Protein AF-A0A976PV99-F1 (afdb_monomer_lite)

Secondary structure (DSSP, 8-state):
-PPPHHHHHHHHHHHHHHHHHHHHT--TT---TTHHHHHHHHHHHHHTSS-B--HHHHHHHHHH-TT------EEEETTEEEE-S-SHHHHHHHHHHHHHSTHHHHHHHHHHHHHHHHHHHHHHHHHS-HHHHHHHHIIIIIISSHHHHHTS-SSHHHHHHHHHHHHHHHHHHHH-PPPSS--HHHHHHT-TTHHHHHHHHHT-

Radius of gyration: 19.76 Å; chains: 1; bounding box: 46×40×49 Å

Foldseek 3Di:
DDDDPCLVVLLVVLVVVLVVVVVVVDDLLADDAALLALLLLLQCCQPVVDFFDDPVSLVVSCVSRPVSDHHFAWDQDPVGIGGDDDNPLSNQQSVLCNVPNLVSLLVSLVVLQVLLLVLQLLQDVQVHPNSVSSVVSCCPCRVDCNSVCSSRSDCPSVLVSLLSQLCSLLSCVVPPDDDPDDDPSSCQSPDPCSNVSSVVSNVD

Sequence (204 aa):
MRPSIKTILLPLLVLVVFSVLGVLRGSFSSVFGDEGTYLAMAESVSRDGDLMFDTADRERLVRADGAGRQTVILQQTAKGLSYSKPVIYPLLVAPFHRLLGPPGLVLFNALAMGAALAMAWGVLRRQTAVEEAWLTLWTFFGAGVLPAYLVWKMPDLFQVALATAGLSLALAAVRGDPLTTPDLIDRLLASRWAPVVGGGLLGL

pLDDT: mean 85.79, std 11.77, range [50.94, 97.88]

Structure (mmCIF, N/CA/C/O backbone):
data_AF-A0A976PV99-F1
#
_entry.id   AF-A0A976PV99-F1
#
loop_
_atom_site.group_PDB
_atom_site.id
_atom_site.type_symbol
_atom_site.label_atom_id
_atom_site.label_alt_id
_atom_site.label_comp_id
_atom_site.label_asym_id
_atom_site.label_entity_id
_atom_site.label_seq_id
_atom_site.pdbx_PDB_ins_code
_atom_site.Cartn_x
_atom_site.Cartn_y
_atom_site.Cartn_z
_atom_site.occupancy
_atom_site.B_iso_or_equiv
_atom_site.auth_seq_id
_atom_site.auth_comp_id
_atom_site.auth_asym_id
_atom_site.auth_atom_id
_atom_site.pdbx_PDB_model_num
ATOM 1 N N . MET A 1 1 ? -18.450 17.434 22.834 1.00 50.94 1 MET A N 1
ATOM 2 C CA . MET A 1 1 ? -17.257 17.560 23.705 1.00 50.94 1 MET A CA 1
ATOM 3 C C . MET A 1 1 ? -16.223 18.401 22.970 1.00 50.94 1 MET A C 1
ATOM 5 O O . MET A 1 1 ? -16.079 18.214 21.768 1.00 50.94 1 MET A O 1
ATOM 9 N N . ARG A 1 2 ? -15.587 19.382 23.628 1.00 54.12 2 ARG A N 1
ATOM 10 C CA . ARG A 1 2 ? -14.528 20.192 22.999 1.00 54.12 2 ARG A CA 1
ATOM 11 C C . ARG A 1 2 ? -13.237 19.362 22.966 1.00 54.12 2 ARG A C 1
ATOM 13 O O . ARG A 1 2 ? -12.871 18.853 24.022 1.00 54.12 2 ARG A O 1
ATOM 20 N N . PRO A 1 3 ? -12.567 19.212 21.811 1.00 58.00 3 PRO A N 1
ATOM 21 C CA . PRO A 1 3 ? -11.301 18.492 21.745 1.00 58.00 3 PRO A CA 1
ATOM 22 C C . PRO A 1 3 ? -10.277 19.153 22.673 1.00 58.00 3 PRO A C 1
ATOM 24 O O . PRO A 1 3 ? -10.175 20.381 22.731 1.00 58.00 3 PRO A O 1
ATOM 27 N N . SER A 1 4 ? -9.541 18.335 23.423 1.00 73.44 4 SER A N 1
ATOM 28 C CA . SER A 1 4 ? -8.442 18.806 24.263 1.00 73.44 4 SER A CA 1
ATOM 29 C C . SER A 1 4 ? -7.360 19.444 23.389 1.00 73.44 4 SER A C 1
ATOM 31 O O . SER A 1 4 ? -7.104 19.022 22.262 1.00 73.44 4 SER A O 1
ATOM 33 N N . ILE A 1 5 ? -6.678 20.463 23.916 1.00 73.38 5 ILE A N 1
ATOM 34 C CA . ILE A 1 5 ? -5.598 21.153 23.197 1.00 73.38 5 ILE A CA 1
ATOM 35 C C . ILE A 1 5 ? -4.487 20.178 22.764 1.00 73.38 5 ILE A C 1
ATOM 37 O O . ILE A 1 5 ? -3.871 20.347 21.716 1.00 73.38 5 ILE A O 1
ATOM 41 N N . LYS A 1 6 ? -4.292 19.093 23.527 1.00 63.12 6 LYS A N 1
ATOM 42 C CA . LYS A 1 6 ? -3.330 18.021 23.231 1.00 63.12 6 LYS A CA 1
ATOM 43 C C . LYS A 1 6 ? -3.736 17.202 22.003 1.00 63.12 6 LYS A C 1
ATOM 45 O O . LYS A 1 6 ? -2.871 16.819 21.221 1.00 63.12 6 LYS A O 1
ATOM 50 N N . THR A 1 7 ? -5.038 16.995 21.802 1.00 65.38 7 THR A N 1
ATOM 51 C CA . THR A 1 7 ? -5.597 16.285 20.644 1.00 65.38 7 THR A CA 1
ATOM 52 C C . THR A 1 7 ? -5.419 17.065 19.340 1.00 65.38 7 THR A C 1
ATOM 54 O O . THR A 1 7 ? -5.543 16.479 18.274 1.00 65.38 7 THR A O 1
ATOM 57 N N . ILE A 1 8 ? -5.111 18.365 19.414 1.00 68.56 8 ILE A N 1
ATOM 58 C CA . ILE A 1 8 ? -4.874 19.241 18.256 1.00 68.56 8 ILE A CA 1
ATOM 59 C C . ILE A 1 8 ? -3.374 19.487 18.048 1.00 68.56 8 ILE A C 1
ATOM 61 O O . ILE A 1 8 ? -2.880 19.407 16.926 1.00 68.56 8 ILE A O 1
ATOM 65 N N . LEU A 1 9 ? -2.629 19.766 19.121 1.00 75.38 9 LEU A N 1
ATOM 66 C CA . LEU A 1 9 ? -1.209 20.117 19.031 1.00 75.38 9 LEU A CA 1
ATOM 67 C C . LEU A 1 9 ? -0.326 18.947 18.583 1.00 75.38 9 LEU A C 1
ATOM 69 O O . LEU A 1 9 ? 0.612 19.162 17.821 1.00 75.38 9 LEU A O 1
ATOM 73 N N . LEU A 1 10 ? -0.625 17.721 19.020 1.00 70.31 10 LEU A N 1
ATOM 74 C CA . LEU A 1 10 ? 0.149 16.540 18.636 1.00 70.31 10 LEU A CA 1
ATOM 75 C C . LEU A 1 10 ? 0.061 16.239 17.126 1.00 70.31 10 LEU A C 1
ATOM 77 O O . LEU A 1 10 ? 1.117 16.171 16.497 1.00 70.31 10 LEU A O 1
ATOM 81 N N . PRO A 1 11 ? -1.131 16.117 16.503 1.00 66.94 11 PRO A N 1
ATOM 82 C CA . PRO A 1 11 ? -1.218 15.899 15.060 1.00 66.94 11 PRO A CA 1
ATOM 83 C C . PRO A 1 11 ? -0.674 17.082 14.251 1.00 66.94 11 PRO A C 1
ATOM 85 O O . PRO A 1 11 ? -0.123 16.865 13.177 1.00 66.94 11 PRO A O 1
ATOM 88 N N . LEU A 1 12 ? -0.761 18.317 14.761 1.00 71.00 12 LEU A N 1
ATOM 89 C CA . LEU A 1 12 ? -0.180 19.488 14.100 1.00 71.00 12 LEU A CA 1
ATOM 90 C C . LEU A 1 12 ? 1.356 19.448 14.096 1.00 71.00 12 LEU A C 1
ATOM 92 O O . LEU A 1 12 ? 1.968 19.657 13.052 1.00 71.00 12 LEU A O 1
ATOM 96 N N . LEU A 1 13 ? 1.984 19.153 15.238 1.00 75.25 13 LEU A N 1
ATOM 97 C CA . LEU A 1 13 ? 3.440 19.011 15.341 1.00 75.25 13 LEU A CA 1
ATOM 98 C C . LEU A 1 13 ? 3.945 17.893 14.424 1.00 75.25 13 LEU A C 1
ATOM 100 O O . LEU A 1 13 ? 4.912 18.072 13.689 1.00 75.25 13 LEU A O 1
ATOM 104 N N . VAL A 1 14 ? 3.244 16.764 14.443 1.00 67.69 14 VAL A N 1
ATOM 105 C CA . VAL A 1 14 ? 3.474 15.630 13.554 1.00 67.69 14 VAL A CA 1
ATOM 106 C C . VAL A 1 14 ? 3.397 16.065 12.089 1.00 67.69 14 VAL A C 1
ATOM 108 O O . VAL A 1 14 ? 4.361 15.891 11.347 1.00 67.69 14 VAL A O 1
ATOM 111 N N . LEU A 1 15 ? 2.298 16.700 11.677 1.00 68.06 15 LEU A N 1
ATOM 112 C CA . LEU A 1 15 ? 2.104 17.170 10.307 1.00 68.06 15 LEU A CA 1
ATOM 113 C C . LEU A 1 15 ? 3.249 18.087 9.858 1.00 68.06 15 LEU A C 1
ATOM 115 O O . LEU A 1 15 ? 3.737 17.941 8.739 1.00 68.06 15 LEU A O 1
ATOM 119 N N . VAL A 1 16 ? 3.706 18.994 10.725 1.00 73.19 16 VAL A N 1
ATOM 120 C CA . VAL A 1 16 ? 4.825 19.904 10.440 1.00 73.19 16 VAL A CA 1
ATOM 121 C C . VAL A 1 16 ? 6.137 19.138 10.267 1.00 73.19 16 VAL A C 1
ATOM 123 O O . VAL A 1 16 ? 6.805 19.323 9.252 1.00 73.19 16 VAL A O 1
ATOM 126 N N . VAL A 1 17 ? 6.492 18.245 11.197 1.00 70.88 17 VAL A N 1
ATOM 127 C CA . VAL A 1 17 ? 7.727 17.443 11.115 1.00 70.88 17 VAL A CA 1
ATOM 128 C C . VAL A 1 17 ? 7.753 16.610 9.833 1.00 70.88 17 VAL A C 1
ATOM 130 O O . VAL A 1 17 ? 8.752 16.613 9.117 1.00 70.88 17 VAL A O 1
ATOM 133 N N . PHE A 1 18 ? 6.646 15.955 9.481 1.00 64.25 18 PHE A N 1
ATOM 134 C CA . PHE A 1 18 ? 6.589 15.132 8.272 1.00 64.25 18 PHE A CA 1
ATOM 135 C C . PHE A 1 18 ? 6.511 15.942 6.985 1.00 64.25 18 PHE A C 1
ATOM 137 O O . PHE A 1 18 ? 7.099 15.529 5.990 1.00 64.25 18 PHE A O 1
ATOM 144 N N . SER A 1 19 ? 5.863 17.109 6.993 1.00 63.47 19 SER A N 1
ATOM 145 C CA . SER A 1 19 ? 5.911 18.030 5.852 1.00 63.47 19 SER A CA 1
ATOM 146 C C . SER A 1 19 ? 7.347 18.478 5.586 1.00 63.47 19 SER A C 1
ATOM 148 O O . SER A 1 19 ? 7.785 18.487 4.440 1.00 63.47 19 SER A O 1
ATOM 150 N N . VAL A 1 20 ? 8.117 18.758 6.643 1.00 66.50 20 VAL A N 1
ATOM 151 C CA . VAL A 1 20 ? 9.549 19.062 6.534 1.00 66.50 20 VAL A CA 1
ATOM 152 C C . VAL A 1 20 ? 10.328 17.859 5.992 1.00 66.50 20 VAL A C 1
ATOM 154 O O . VAL A 1 20 ? 11.092 18.022 5.047 1.00 66.50 20 VAL A O 1
ATOM 157 N N . LEU A 1 21 ? 10.104 16.641 6.498 1.00 63.97 21 LEU A N 1
ATOM 158 C CA . LEU A 1 21 ? 10.764 15.430 5.979 1.00 63.97 21 LEU A CA 1
ATOM 159 C C . LEU A 1 21 ? 10.409 15.135 4.510 1.00 63.97 21 LEU A C 1
ATOM 161 O O . LEU A 1 21 ? 11.277 14.738 3.735 1.00 63.97 21 LEU A O 1
ATOM 165 N N . GLY A 1 22 ? 9.159 15.364 4.108 1.00 63.44 22 GLY A N 1
ATOM 166 C CA . GLY A 1 22 ? 8.705 15.236 2.724 1.00 63.44 22 GLY A CA 1
ATOM 167 C C . GLY A 1 22 ? 9.359 16.261 1.797 1.00 63.44 22 GLY A C 1
ATOM 168 O O . GLY A 1 22 ? 9.769 15.911 0.696 1.00 63.44 22 GLY A O 1
ATOM 169 N N . VAL A 1 23 ? 9.538 17.501 2.263 1.00 62.84 23 VAL A N 1
ATOM 170 C CA . VAL A 1 23 ? 10.306 18.534 1.547 1.00 62.84 23 VAL A CA 1
ATOM 171 C C . VAL A 1 23 ? 11.784 18.140 1.428 1.00 62.84 23 VAL A C 1
ATOM 173 O O . VAL A 1 23 ? 12.383 18.316 0.368 1.00 62.84 23 VAL A O 1
ATOM 176 N N . LEU A 1 24 ? 12.368 17.551 2.477 1.00 61.19 24 LEU A N 1
ATOM 177 C CA . LEU A 1 24 ? 13.764 17.096 2.486 1.00 61.19 24 LEU A CA 1
ATOM 178 C C . LEU A 1 24 ? 14.022 15.876 1.589 1.00 61.19 24 LEU A C 1
ATOM 180 O O . LEU A 1 24 ? 15.150 15.681 1.142 1.00 61.19 24 LEU A O 1
ATOM 184 N N . ARG A 1 25 ? 12.997 15.072 1.289 1.00 63.88 25 ARG A N 1
ATOM 185 C CA . ARG A 1 25 ? 13.105 13.902 0.406 1.00 63.88 25 ARG A CA 1
ATOM 186 C C . ARG A 1 25 ? 13.482 14.260 -1.046 1.00 63.88 25 ARG A C 1
ATOM 188 O O . ARG A 1 25 ? 13.965 13.400 -1.781 1.00 63.88 25 ARG A O 1
ATOM 195 N N . GLY A 1 26 ? 13.311 15.516 -1.459 1.00 59.31 26 GLY A N 1
ATOM 196 C CA . GLY A 1 26 ? 13.518 15.950 -2.841 1.00 59.31 26 GLY A CA 1
ATOM 197 C C . GLY A 1 26 ? 12.316 15.650 -3.744 1.00 59.31 26 GLY A C 1
ATOM 198 O O . GLY A 1 26 ? 11.268 15.197 -3.287 1.00 59.31 26 GLY A O 1
ATOM 199 N N . SER A 1 27 ? 12.442 15.950 -5.042 1.00 58.47 27 SER A N 1
ATOM 200 C CA . SER A 1 27 ? 11.323 15.880 -5.993 1.00 58.47 27 SER A CA 1
ATOM 201 C C . SER A 1 27 ? 10.685 14.485 -6.051 1.00 58.47 27 SER A C 1
ATOM 203 O O . SER A 1 27 ? 11.378 13.484 -6.250 1.00 58.47 27 SER A O 1
ATOM 205 N N . PHE A 1 28 ? 9.347 14.439 -6.002 1.00 57.78 28 PHE A N 1
ATOM 206 C CA . PHE A 1 28 ? 8.514 13.253 -6.263 1.00 57.78 28 PHE A CA 1
ATOM 207 C C . PHE A 1 28 ? 8.836 12.547 -7.592 1.00 57.78 28 PHE A C 1
ATOM 209 O O . PHE A 1 28 ? 8.470 11.384 -7.775 1.00 57.78 28 PHE A O 1
ATOM 216 N N . SER A 1 29 ? 9.515 13.246 -8.506 1.00 56.69 29 SER A N 1
ATOM 217 C CA . SER A 1 29 ? 9.948 12.747 -9.811 1.00 56.69 29 SER A CA 1
ATOM 218 C C . SER A 1 29 ? 11.211 11.885 -9.776 1.00 56.69 29 SER A C 1
ATOM 220 O O . SER A 1 29 ? 11.576 11.342 -10.811 1.00 56.69 29 SER A O 1
ATOM 222 N N . SER A 1 30 ? 11.911 11.798 -8.642 1.00 67.69 30 SER A N 1
ATOM 223 C CA . SER A 1 30 ? 13.133 10.997 -8.535 1.00 67.69 30 SER A CA 1
ATOM 224 C C . SER A 1 30 ? 12.851 9.593 -8.007 1.00 67.69 30 SER A C 1
ATOM 226 O O . SER A 1 30 ? 12.070 9.403 -7.069 1.00 67.69 30 SER A O 1
ATOM 228 N N . VAL A 1 31 ? 13.481 8.609 -8.642 1.00 76.38 31 VAL A N 1
ATOM 229 C CA . VAL A 1 31 ? 13.378 7.193 -8.283 1.00 76.38 31 VAL A CA 1
ATOM 230 C C . VAL A 1 31 ? 14.542 6.812 -7.365 1.00 76.38 31 VAL A C 1
ATOM 232 O O . VAL A 1 31 ? 15.700 7.121 -7.655 1.00 76.38 31 VAL A O 1
ATOM 235 N N . PHE A 1 32 ? 14.246 6.138 -6.250 1.00 77.56 32 PHE A N 1
ATOM 236 C CA . PHE A 1 32 ? 15.256 5.696 -5.282 1.00 77.56 32 PHE A CA 1
ATOM 237 C C . PHE A 1 32 ? 15.184 4.194 -5.019 1.00 77.56 32 PHE A C 1
ATOM 239 O O . PHE A 1 32 ? 14.113 3.664 -4.731 1.00 77.56 32 PHE A O 1
ATOM 246 N N . GLY A 1 33 ? 16.343 3.526 -5.041 1.00 84.00 33 GLY A N 1
ATOM 247 C CA . GLY A 1 33 ? 16.460 2.110 -4.685 1.00 84.00 33 GLY A CA 1
ATOM 248 C C . GLY A 1 33 ? 15.472 1.238 -5.460 1.00 84.00 33 GLY A C 1
ATOM 249 O O . GLY A 1 33 ? 15.352 1.354 -6.678 1.00 84.00 33 GLY A O 1
ATOM 250 N N . ASP A 1 34 ? 14.720 0.405 -4.749 1.00 88.50 34 ASP A N 1
ATOM 251 C CA . ASP A 1 34 ? 13.823 -0.576 -5.364 1.00 88.50 34 ASP A CA 1
ATOM 252 C C . ASP A 1 34 ? 12.563 0.042 -6.003 1.00 88.50 34 ASP A C 1
ATOM 254 O O . ASP A 1 34 ? 11.852 -0.658 -6.728 1.00 88.50 34 ASP A O 1
ATOM 258 N N . GLU A 1 35 ? 12.294 1.343 -5.815 1.00 89.38 35 GLU A N 1
ATOM 259 C CA . GLU A 1 35 ? 11.147 2.030 -6.434 1.00 89.38 35 GLU A CA 1
ATOM 260 C C . GLU A 1 35 ? 11.113 1.865 -7.951 1.00 89.38 35 GLU A C 1
ATOM 262 O O . GLU A 1 35 ? 10.040 1.691 -8.527 1.00 89.38 35 GLU A O 1
ATOM 267 N N . GLY A 1 36 ? 12.282 1.894 -8.598 1.00 90.12 36 GLY A N 1
ATOM 268 C CA . GLY A 1 36 ? 12.379 1.763 -10.050 1.00 90.12 36 GLY A CA 1
ATOM 269 C C . GLY A 1 36 ? 11.907 0.402 -10.536 1.00 90.12 36 GLY A C 1
ATOM 270 O O . GLY A 1 36 ? 11.289 0.311 -11.591 1.00 90.12 36 GLY A O 1
ATOM 271 N N . THR A 1 37 ? 12.101 -0.640 -9.724 1.00 93.88 37 THR A N 1
ATOM 272 C CA . THR A 1 37 ? 11.624 -1.989 -10.039 1.00 93.88 37 THR A CA 1
ATOM 273 C C . THR A 1 37 ? 10.103 -2.046 -9.993 1.00 93.88 37 THR A C 1
ATOM 275 O O . THR A 1 37 ? 9.484 -2.479 -10.958 1.00 93.88 37 THR A O 1
ATOM 278 N N . TYR A 1 38 ? 9.480 -1.565 -8.913 1.00 94.44 38 TYR A N 1
ATOM 279 C CA . TYR A 1 38 ? 8.019 -1.603 -8.787 1.00 94.44 38 TYR A CA 1
ATOM 280 C C . TYR A 1 38 ? 7.315 -0.676 -9.780 1.00 94.44 38 TYR A C 1
ATOM 282 O O . TYR A 1 38 ? 6.256 -1.034 -10.293 1.00 94.44 38 TYR A O 1
ATOM 290 N N . LEU A 1 39 ? 7.907 0.484 -10.077 1.00 92.44 39 LEU A N 1
ATOM 291 C CA . LEU A 1 39 ? 7.390 1.400 -11.089 1.00 92.44 39 LEU A CA 1
ATOM 292 C C . LEU A 1 39 ? 7.443 0.768 -12.485 1.00 92.44 39 LEU A C 1
ATOM 294 O O . LEU A 1 39 ? 6.436 0.772 -13.186 1.00 92.44 39 LEU A O 1
ATOM 298 N N . ALA A 1 40 ? 8.582 0.176 -12.858 1.00 93.25 40 ALA A N 1
ATOM 299 C CA . ALA A 1 40 ? 8.736 -0.495 -14.144 1.00 93.25 40 ALA A CA 1
ATOM 300 C C . ALA A 1 40 ? 7.796 -1.705 -14.272 1.00 93.25 40 ALA A C 1
ATOM 302 O O . ALA A 1 40 ? 7.120 -1.838 -15.284 1.00 93.25 40 ALA A O 1
ATOM 303 N N . MET A 1 41 ? 7.660 -2.525 -13.221 1.00 96.38 41 MET A N 1
ATOM 304 C CA . MET A 1 41 ? 6.698 -3.634 -13.201 1.00 96.38 41 MET A CA 1
ATOM 305 C C . MET A 1 41 ? 5.254 -3.152 -13.374 1.00 96.38 41 MET A C 1
ATOM 307 O O . MET A 1 41 ? 4.495 -3.742 -14.136 1.00 96.38 41 MET A O 1
ATOM 311 N N . ALA A 1 42 ? 4.854 -2.084 -12.675 1.00 95.88 42 ALA A N 1
ATOM 312 C CA . ALA A 1 42 ? 3.516 -1.515 -12.817 1.00 95.88 42 ALA A CA 1
ATOM 313 C C . ALA A 1 42 ? 3.278 -0.984 -14.237 1.00 95.88 42 ALA A C 1
ATOM 315 O O . ALA A 1 42 ? 2.183 -1.133 -14.781 1.00 95.88 42 ALA A O 1
ATOM 316 N N . GLU A 1 43 ? 4.301 -0.381 -14.846 1.00 94.44 43 GLU A N 1
ATOM 317 C CA . GLU A 1 43 ? 4.235 0.104 -16.217 1.00 94.44 43 GLU A CA 1
ATOM 318 C C . GLU A 1 43 ? 4.120 -1.036 -17.237 1.00 94.44 43 GLU A C 1
ATOM 320 O O . GLU A 1 43 ? 3.184 -0.993 -18.038 1.00 94.44 43 GLU A O 1
ATOM 325 N N . SER A 1 44 ? 4.978 -2.059 -17.153 1.00 96.12 44 SER A N 1
ATOM 326 C CA . SER A 1 44 ? 4.955 -3.273 -17.990 1.00 96.12 44 SER A CA 1
ATOM 327 C C . SER A 1 44 ? 3.594 -3.981 -17.904 1.00 96.12 44 SER A C 1
ATOM 329 O O . SER A 1 44 ? 2.931 -4.154 -18.927 1.00 96.12 44 SER A O 1
ATOM 331 N N . VAL A 1 45 ? 3.051 -4.209 -16.700 1.00 97.25 45 VAL A N 1
ATOM 332 C CA . VAL A 1 45 ? 1.690 -4.763 -16.535 1.00 97.25 45 VAL A CA 1
ATOM 333 C C . VAL A 1 45 ? 0.638 -3.870 -17.195 1.00 97.25 45 VAL A C 1
ATOM 335 O O . VAL A 1 45 ? -0.265 -4.355 -17.873 1.00 97.25 45 VAL A O 1
ATOM 338 N N . SER A 1 46 ? 0.716 -2.555 -16.978 1.00 96.00 46 SER A N 1
ATOM 339 C CA . SER A 1 46 ? -0.326 -1.627 -17.429 1.00 96.00 46 SER A CA 1
ATOM 340 C C . SER A 1 46 ? -0.346 -1.396 -18.945 1.00 96.00 46 SER A C 1
ATOM 342 O O . SER A 1 46 ? -1.402 -1.064 -19.494 1.00 96.00 46 SER A O 1
ATOM 344 N N . ARG A 1 47 ? 0.808 -1.505 -19.613 1.00 94.44 47 ARG A N 1
ATOM 345 C CA . ARG A 1 47 ? 0.964 -1.214 -21.045 1.00 94.44 47 ARG A CA 1
ATOM 346 C C . ARG A 1 47 ? 1.045 -2.473 -21.891 1.00 94.44 47 ARG A C 1
ATOM 348 O O . ARG A 1 47 ? 0.381 -2.526 -22.923 1.00 94.44 47 ARG A O 1
ATOM 355 N N . ASP A 1 48 ? 1.818 -3.446 -21.431 1.00 95.19 48 ASP A N 1
ATOM 356 C CA . ASP A 1 48 ? 2.226 -4.604 -22.223 1.00 95.19 48 ASP A CA 1
ATOM 357 C C . ASP A 1 48 ? 1.563 -5.894 -21.711 1.00 95.19 48 ASP A C 1
ATOM 359 O O . ASP A 1 48 ? 1.439 -6.872 -22.445 1.00 95.19 48 ASP A O 1
ATOM 363 N N . GLY A 1 49 ? 1.033 -5.877 -20.482 1.00 95.25 49 GLY A N 1
ATOM 364 C CA . GLY A 1 49 ? 0.313 -7.011 -19.902 1.00 95.25 49 GLY A CA 1
ATOM 365 C C . GLY A 1 49 ? 1.230 -8.169 -19.514 1.00 95.25 49 GLY A C 1
ATOM 366 O O . GLY A 1 49 ? 0.756 -9.295 -19.350 1.00 95.25 49 GLY A O 1
ATOM 367 N N . ASP A 1 50 ? 2.525 -7.9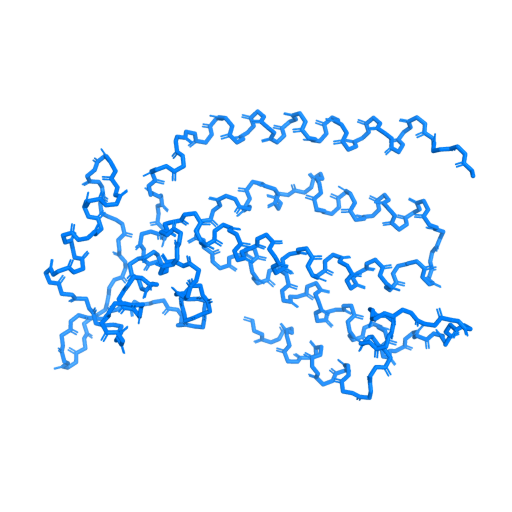02 -19.365 1.00 94.81 50 ASP A N 1
ATOM 368 C CA . ASP A 1 50 ? 3.528 -8.873 -18.958 1.00 94.81 50 ASP A CA 1
ATOM 369 C C . ASP A 1 50 ? 4.340 -8.383 -17.744 1.00 94.81 50 ASP A C 1
ATOM 371 O O . ASP A 1 50 ? 3.926 -7.478 -17.020 1.00 94.81 50 ASP A O 1
ATOM 375 N N . LEU A 1 51 ? 5.432 -9.092 -17.451 1.00 95.94 51 LEU A N 1
ATOM 376 C CA . LEU A 1 51 ? 6.420 -8.777 -16.412 1.00 95.94 51 LEU A CA 1
ATOM 377 C C . LEU A 1 51 ? 7.836 -9.115 -16.910 1.00 95.94 51 LEU A C 1
ATOM 379 O O . LEU A 1 51 ? 8.708 -9.550 -16.144 1.00 95.94 51 LEU A O 1
ATOM 383 N N . MET A 1 52 ? 8.037 -8.984 -18.219 1.00 96.25 52 MET A N 1
ATOM 384 C CA . MET A 1 52 ? 9.336 -9.146 -18.859 1.00 96.25 52 MET A CA 1
ATOM 385 C C . MET A 1 52 ? 9.994 -7.776 -18.949 1.00 96.25 52 MET A C 1
ATOM 387 O O . MET A 1 52 ? 9.299 -6.778 -19.047 1.00 96.25 52 MET A O 1
ATOM 391 N N . PHE A 1 53 ? 11.321 -7.733 -18.865 1.00 95.50 53 PHE A N 1
ATOM 392 C CA . PHE A 1 53 ? 12.063 -6.488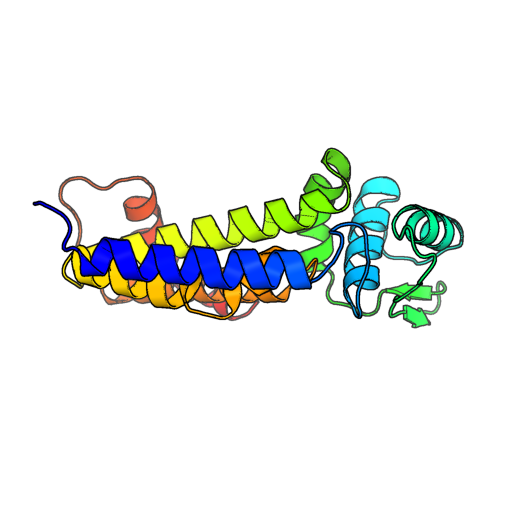 -19.007 1.00 95.50 53 PHE A CA 1
ATOM 393 C C . PHE A 1 53 ? 12.713 -6.428 -20.384 1.00 95.50 53 PHE A C 1
ATOM 395 O O . PHE A 1 53 ? 13.583 -7.250 -20.698 1.00 95.50 53 PHE A O 1
ATOM 402 N N . ASP A 1 54 ? 12.325 -5.436 -21.179 1.00 93.81 54 ASP A N 1
ATOM 403 C CA . ASP A 1 54 ? 12.857 -5.221 -22.519 1.00 93.81 54 ASP A CA 1
ATOM 404 C C . ASP A 1 54 ? 13.462 -3.816 -22.732 1.00 93.81 54 ASP A C 1
ATOM 406 O O . ASP A 1 54 ? 13.748 -3.049 -21.805 1.00 93.81 54 ASP A O 1
ATOM 410 N N . THR A 1 55 ? 13.746 -3.483 -23.994 1.00 92.38 55 THR A N 1
ATOM 411 C CA . THR A 1 55 ? 14.311 -2.172 -24.342 1.00 92.38 55 THR A CA 1
ATOM 412 C C . THR A 1 55 ? 13.291 -1.040 -24.172 1.00 92.38 55 THR A C 1
ATOM 414 O O . THR A 1 55 ? 13.679 0.056 -23.763 1.00 92.38 55 THR A O 1
ATOM 417 N N . ALA A 1 56 ? 12.005 -1.297 -24.425 1.00 92.00 56 ALA A N 1
ATOM 418 C CA . ALA A 1 56 ? 10.938 -0.322 -24.239 1.00 92.00 56 ALA A CA 1
ATOM 419 C C . ALA A 1 56 ? 10.734 0.001 -22.750 1.00 92.00 56 ALA A C 1
ATOM 421 O O . ALA A 1 56 ? 10.569 1.175 -22.406 1.00 92.00 56 ALA A O 1
ATOM 422 N N . ASP A 1 57 ? 10.836 -0.987 -21.854 1.00 91.81 57 ASP A N 1
ATOM 423 C CA . ASP A 1 57 ? 10.838 -0.764 -2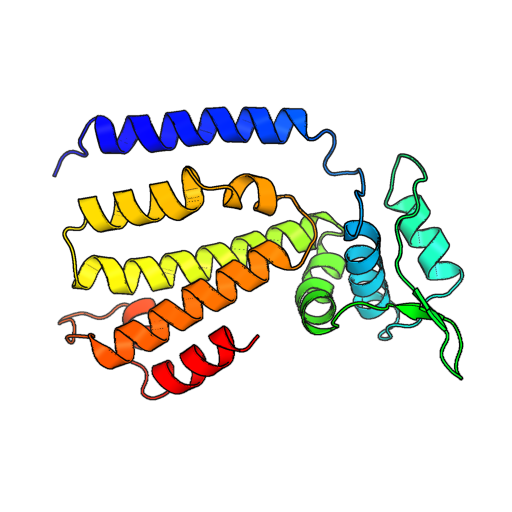0.401 1.00 91.81 57 ASP A CA 1
ATOM 424 C C . ASP A 1 57 ? 11.953 0.173 -19.969 1.00 91.81 57 ASP A C 1
ATOM 426 O O . ASP A 1 57 ? 11.725 1.136 -19.230 1.00 91.81 57 ASP A O 1
ATOM 430 N N . ARG A 1 58 ? 13.166 -0.075 -20.467 1.00 89.69 58 ARG A N 1
ATOM 431 C CA . ARG A 1 58 ? 14.324 0.767 -20.168 1.00 89.69 58 ARG A CA 1
ATOM 432 C C . ARG A 1 58 ? 14.094 2.210 -20.613 1.00 89.69 58 ARG A C 1
ATOM 434 O O . ARG A 1 58 ? 14.373 3.138 -19.856 1.00 89.69 58 ARG A O 1
ATOM 441 N N . GLU A 1 59 ? 13.582 2.417 -21.823 1.00 89.19 59 GLU A N 1
ATOM 442 C CA . GLU A 1 59 ? 13.298 3.753 -22.359 1.00 89.19 59 GLU A CA 1
ATOM 443 C C . GLU A 1 59 ? 12.190 4.480 -21.592 1.00 89.19 59 GLU A C 1
ATOM 445 O O . GLU A 1 59 ? 12.238 5.701 -21.423 1.00 89.19 59 GLU A O 1
ATOM 450 N N . ARG A 1 60 ? 11.174 3.752 -21.125 1.00 87.50 60 ARG A N 1
ATOM 451 C CA . ARG A 1 60 ? 10.115 4.311 -20.277 1.00 87.50 60 ARG A CA 1
ATOM 452 C C . ARG A 1 60 ? 10.657 4.726 -18.916 1.00 87.50 60 ARG A C 1
ATOM 454 O O . ARG A 1 60 ? 10.428 5.862 -18.508 1.00 87.50 60 ARG A O 1
ATOM 461 N N . LEU A 1 61 ? 11.463 3.879 -18.280 1.00 83.94 61 LEU A N 1
ATOM 462 C CA . LEU A 1 61 ? 12.071 4.187 -16.989 1.00 83.94 61 LEU A CA 1
ATOM 463 C C . LEU A 1 61 ? 12.990 5.415 -17.058 1.00 83.94 61 LEU A C 1
ATOM 465 O O . LEU A 1 61 ? 12.918 6.281 -16.192 1.00 83.94 61 LEU A O 1
ATOM 469 N N . VAL A 1 62 ? 13.803 5.531 -18.114 1.00 83.19 62 VAL A N 1
ATOM 470 C CA . VAL A 1 62 ? 14.661 6.709 -18.341 1.00 83.19 62 VAL A CA 1
ATOM 471 C C . VAL A 1 62 ? 13.839 7.982 -18.529 1.00 83.19 62 VAL A C 1
ATOM 473 O O . VAL A 1 62 ? 14.239 9.039 -18.057 1.00 83.19 62 VAL A O 1
ATOM 476 N N . ARG A 1 63 ? 12.684 7.901 -19.200 1.00 80.56 63 ARG A N 1
ATOM 477 C CA . ARG A 1 63 ? 11.773 9.049 -19.327 1.00 80.56 63 ARG A CA 1
ATOM 478 C C . ARG A 1 63 ? 11.082 9.400 -18.010 1.00 80.56 63 ARG A C 1
ATOM 480 O O . ARG A 1 63 ? 10.769 10.568 -17.797 1.00 80.56 63 ARG A O 1
ATOM 487 N N . ALA A 1 64 ? 10.814 8.408 -17.162 1.00 72.88 64 ALA A N 1
ATOM 488 C CA . ALA A 1 64 ? 10.152 8.599 -15.878 1.00 72.88 64 ALA A CA 1
ATOM 489 C C . ALA A 1 64 ? 11.086 9.205 -14.816 1.00 72.88 64 ALA A C 1
ATOM 491 O O . ALA A 1 64 ? 10.639 10.046 -14.036 1.00 72.88 64 ALA A O 1
ATOM 492 N N . ASP A 1 65 ? 12.368 8.820 -14.790 1.00 70.38 65 ASP A N 1
ATOM 493 C CA . ASP A 1 65 ? 13.361 9.415 -13.890 1.00 70.38 65 ASP A CA 1
ATOM 494 C C . ASP A 1 65 ? 14.048 10.617 -14.552 1.00 70.38 65 ASP A C 1
ATOM 496 O O . ASP A 1 65 ? 14.949 10.478 -15.377 1.00 70.38 65 ASP A O 1
ATOM 500 N N . GLY A 1 66 ? 13.665 11.829 -14.142 1.00 60.22 66 GLY A N 1
ATOM 501 C CA . GLY A 1 66 ? 14.223 13.079 -14.683 1.00 60.22 66 GLY A CA 1
ATOM 502 C C . GLY A 1 66 ? 15.732 13.274 -14.458 1.00 60.22 66 GLY A C 1
ATOM 503 O O . GLY A 1 66 ? 16.301 14.230 -14.977 1.00 60.22 66 GLY A O 1
ATOM 504 N N . ALA A 1 67 ? 16.381 12.389 -13.691 1.00 61.47 67 ALA A N 1
ATOM 505 C CA . ALA A 1 67 ? 17.819 12.379 -13.433 1.00 61.47 67 ALA A CA 1
ATOM 506 C C . ALA A 1 67 ? 18.578 11.269 -14.196 1.00 61.47 67 ALA A C 1
ATOM 508 O O . ALA A 1 67 ? 19.794 11.161 -14.041 1.00 61.47 67 ALA A O 1
ATOM 509 N N . GLY A 1 68 ? 17.890 10.449 -15.003 1.00 58.00 68 GLY A N 1
ATOM 510 C CA . GLY A 1 68 ? 18.499 9.395 -15.822 1.00 58.00 68 GLY A CA 1
ATOM 511 C C . GLY A 1 68 ? 19.072 8.204 -15.040 1.00 58.00 68 GLY A C 1
ATOM 512 O O . GLY A 1 68 ? 19.871 7.443 -15.588 1.00 58.00 68 GLY A O 1
ATOM 513 N N . ARG A 1 69 ? 18.701 8.024 -13.769 1.00 65.19 69 ARG A N 1
ATOM 514 C CA . ARG A 1 69 ? 19.120 6.892 -12.935 1.00 65.19 69 ARG A CA 1
ATOM 515 C C . ARG A 1 69 ? 18.214 5.691 -13.183 1.00 65.19 69 ARG A C 1
ATOM 517 O O . ARG A 1 69 ? 16.994 5.801 -13.243 1.00 65.19 69 ARG A O 1
ATOM 524 N N . GLN A 1 70 ? 18.827 4.516 -13.289 1.00 69.19 70 GLN A N 1
ATOM 525 C CA . GLN A 1 70 ? 18.120 3.247 -13.440 1.00 69.19 70 GLN A CA 1
ATOM 526 C C . GLN A 1 70 ? 18.383 2.382 -12.213 1.00 69.19 70 GLN A C 1
ATOM 528 O O . GLN A 1 70 ? 19.507 1.935 -11.993 1.00 69.19 70 GLN A O 1
ATOM 533 N N . THR A 1 71 ? 17.347 2.136 -11.418 1.00 80.75 71 THR A N 1
ATOM 534 C CA . THR A 1 71 ? 17.413 1.204 -10.289 1.00 80.75 71 THR A CA 1
ATOM 535 C C . THR A 1 71 ? 16.351 0.120 -10.461 1.00 80.75 71 THR A C 1
ATOM 537 O O . THR A 1 71 ? 15.245 0.190 -9.927 1.00 80.75 71 THR A O 1
ATOM 540 N N . VAL A 1 72 ? 16.685 -0.886 -11.273 1.00 91.12 72 VAL A N 1
ATOM 541 C CA . VAL A 1 72 ? 15.847 -2.069 -11.521 1.00 91.12 72 VAL A CA 1
ATOM 542 C C . VAL A 1 72 ? 16.553 -3.337 -11.071 1.00 91.12 72 VAL A C 1
ATOM 544 O O . VAL A 1 72 ? 17.750 -3.506 -11.293 1.00 91.12 72 VAL A O 1
ATOM 547 N N . ILE A 1 73 ? 15.792 -4.235 -10.452 1.00 93.56 73 ILE A N 1
ATOM 548 C CA . ILE A 1 73 ? 16.255 -5.554 -10.035 1.00 93.56 73 ILE A CA 1
ATOM 549 C C . ILE A 1 73 ? 15.631 -6.587 -10.968 1.00 93.56 73 ILE A C 1
ATOM 551 O O . ILE A 1 73 ? 14.410 -6.767 -10.999 1.00 93.56 73 ILE A O 1
ATOM 555 N N . LEU A 1 74 ? 16.498 -7.261 -11.720 1.00 95.94 74 LEU A N 1
ATOM 556 C CA . LEU A 1 74 ? 16.136 -8.211 -12.766 1.00 95.94 74 LEU A CA 1
ATOM 557 C C . LEU A 1 74 ? 16.685 -9.604 -12.454 1.00 95.94 74 LEU A C 1
ATOM 559 O O . LEU A 1 74 ? 17.653 -9.758 -11.706 1.00 95.94 74 LEU A O 1
ATOM 563 N N . GLN A 1 75 ? 16.063 -10.618 -13.041 1.00 96.50 75 GLN A N 1
ATOM 564 C CA . GLN A 1 75 ? 16.511 -12.004 -13.022 1.00 96.50 75 GLN A CA 1
ATOM 565 C C . GLN A 1 75 ? 16.498 -12.554 -14.442 1.00 96.50 75 GLN A C 1
ATOM 567 O O . GLN A 1 75 ? 15.636 -12.217 -15.254 1.00 96.50 75 GLN A O 1
ATOM 572 N N . GLN A 1 76 ? 17.457 -13.425 -14.736 1.00 97.31 76 GLN A N 1
ATOM 573 C CA . GLN A 1 76 ? 17.502 -14.134 -16.005 1.00 97.31 76 GLN A CA 1
ATOM 574 C C . GLN A 1 76 ? 16.578 -15.352 -15.946 1.00 97.31 76 GLN A C 1
ATOM 576 O O . GLN A 1 76 ? 16.685 -16.188 -15.051 1.00 97.31 76 GLN A O 1
ATOM 581 N N . THR A 1 77 ? 15.707 -15.481 -16.940 1.00 94.50 77 THR A N 1
ATOM 582 C CA . THR A 1 77 ? 14.848 -16.649 -17.157 1.00 94.50 77 THR A CA 1
ATOM 583 C C . THR A 1 77 ? 15.176 -17.295 -18.505 1.00 94.50 77 THR A C 1
ATOM 585 O O . THR A 1 77 ? 15.876 -16.711 -19.335 1.00 94.50 77 THR A O 1
ATOM 588 N N . ALA A 1 78 ? 14.621 -18.479 -18.781 1.00 94.81 78 ALA A N 1
ATOM 589 C CA . ALA A 1 78 ? 14.742 -19.117 -20.097 1.00 94.81 78 ALA A CA 1
ATOM 590 C C . ALA A 1 78 ? 14.154 -18.269 -21.247 1.00 94.81 78 ALA A C 1
ATOM 592 O O . ALA A 1 78 ? 14.501 -18.484 -22.404 1.00 94.81 78 ALA A O 1
ATOM 593 N N . LYS A 1 79 ? 13.268 -17.314 -20.934 1.00 93.00 79 LYS A N 1
ATOM 594 C CA . LYS A 1 79 ? 12.602 -16.431 -21.902 1.00 93.00 79 LYS A CA 1
ATOM 595 C C . LYS A 1 79 ? 13.260 -15.049 -22.017 1.00 93.00 79 LYS A C 1
ATOM 597 O O . LYS A 1 79 ? 12.785 -14.231 -22.794 1.00 93.00 79 LYS A O 1
ATOM 602 N N . GLY A 1 80 ? 14.321 -14.781 -21.251 1.00 94.75 80 GLY A N 1
ATOM 603 C CA . GLY A 1 80 ? 14.969 -13.469 -21.159 1.00 94.75 80 GLY A CA 1
ATOM 604 C C . GLY A 1 80 ? 14.911 -12.878 -19.750 1.00 94.75 80 GLY A C 1
ATOM 605 O O . GLY A 1 80 ? 14.721 -13.605 -18.773 1.00 94.75 80 GLY A O 1
ATOM 606 N N . LEU A 1 81 ? 15.085 -11.562 -19.642 1.00 97.12 81 LEU A N 1
ATOM 607 C CA . LEU A 1 81 ? 15.085 -10.848 -18.364 1.00 97.12 81 LEU A CA 1
ATOM 608 C C . LEU A 1 81 ? 13.652 -10.650 -17.853 1.00 97.12 81 LEU A C 1
ATOM 610 O O . LEU A 1 81 ? 12.797 -10.166 -18.588 1.00 97.12 81 LEU A O 1
ATOM 614 N N . SER A 1 82 ? 13.393 -10.991 -16.592 1.00 96.88 82 SER A N 1
ATOM 615 C CA . SER A 1 82 ? 12.153 -10.644 -15.887 1.00 96.88 82 SER A CA 1
ATOM 616 C C . SER A 1 82 ? 12.467 -9.815 -14.647 1.00 96.88 82 SER A C 1
ATOM 618 O O . SER A 1 82 ? 13.594 -9.818 -14.153 1.00 96.88 82 SER A O 1
ATOM 620 N N . TYR A 1 83 ? 11.460 -9.155 -14.085 1.00 96.38 83 TYR A N 1
ATOM 621 C CA . TYR A 1 83 ? 11.599 -8.513 -12.777 1.00 96.38 83 TYR A CA 1
ATOM 622 C C . TYR A 1 83 ? 11.691 -9.550 -11.647 1.00 96.38 83 TYR A C 1
ATOM 624 O O . TYR A 1 83 ? 11.068 -10.611 -11.728 1.00 96.38 83 TYR A O 1
ATOM 632 N N . SER A 1 84 ? 12.446 -9.236 -10.587 1.00 95.12 84 SER A N 1
ATOM 633 C CA . SER A 1 84 ? 12.733 -10.169 -9.473 1.00 95.12 84 SER A CA 1
ATOM 634 C C . SER A 1 84 ? 11.965 -9.880 -8.180 1.00 95.12 84 SER A C 1
ATOM 636 O O . SER A 1 84 ? 12.374 -10.327 -7.107 1.00 95.12 84 SER A O 1
ATOM 638 N N . LYS A 1 85 ? 10.893 -9.084 -8.230 1.00 95.44 85 LYS A N 1
ATOM 639 C CA . LYS A 1 85 ? 10.098 -8.715 -7.047 1.00 95.44 85 LYS A CA 1
ATOM 640 C C . LYS A 1 85 ? 8.719 -9.384 -7.060 1.00 95.44 85 LYS A C 1
ATOM 642 O O . LYS A 1 85 ? 8.231 -9.745 -8.132 1.00 95.44 85 LYS A O 1
ATOM 647 N N . PRO A 1 86 ? 8.069 -9.546 -5.888 1.00 95.06 86 PRO A N 1
ATOM 648 C CA . PRO A 1 86 ? 6.709 -10.070 -5.814 1.00 95.06 86 PRO A CA 1
ATOM 649 C C . PRO A 1 86 ? 5.726 -9.267 -6.673 1.00 95.06 86 PRO A C 1
ATOM 651 O O . PRO A 1 86 ? 5.753 -8.037 -6.695 1.00 95.06 86 PRO A O 1
ATOM 654 N N . VAL A 1 87 ? 4.831 -9.979 -7.356 1.00 95.44 87 VAL A N 1
ATOM 655 C CA . VAL A 1 87 ? 3.993 -9.414 -8.427 1.00 95.44 87 VAL A CA 1
ATOM 656 C C . VAL A 1 87 ? 2.697 -8.770 -7.938 1.00 95.44 87 VAL A C 1
ATOM 658 O O . VAL A 1 87 ? 2.137 -7.932 -8.635 1.00 95.44 87 VAL A O 1
ATOM 661 N N . ILE A 1 88 ? 2.220 -9.132 -6.742 1.00 96.19 88 ILE A N 1
ATOM 662 C CA . ILE A 1 88 ? 0.902 -8.707 -6.241 1.00 96.19 88 ILE A CA 1
ATOM 663 C C . ILE A 1 88 ? 0.801 -7.181 -6.183 1.00 96.19 88 ILE A C 1
ATOM 665 O O . ILE A 1 88 ? -0.160 -6.612 -6.692 1.00 96.19 88 ILE A O 1
ATOM 669 N N . TYR A 1 89 ? 1.804 -6.514 -5.609 1.00 96.94 89 TYR A N 1
ATOM 670 C CA . TYR A 1 89 ? 1.790 -5.059 -5.498 1.00 96.94 89 TYR A CA 1
ATOM 671 C C . TYR A 1 89 ? 1.777 -4.369 -6.877 1.00 96.94 89 TYR A C 1
ATOM 673 O O . TYR A 1 89 ? 0.835 -3.616 -7.122 1.00 96.94 89 TYR A O 1
ATOM 681 N N . PRO A 1 90 ? 2.704 -4.665 -7.816 1.00 96.94 90 PRO A N 1
ATOM 682 C CA . PRO A 1 90 ? 2.650 -4.152 -9.189 1.00 96.94 90 PRO A CA 1
ATOM 683 C C . PRO A 1 90 ? 1.317 -4.368 -9.907 1.00 96.94 90 PRO A C 1
ATOM 685 O O . PRO A 1 90 ? 0.821 -3.446 -10.548 1.00 96.94 90 PRO A O 1
ATOM 688 N N . LEU A 1 91 ? 0.709 -5.551 -9.772 1.00 97.44 91 LEU A N 1
ATOM 689 C CA . LEU A 1 91 ? -0.584 -5.856 -10.391 1.00 97.44 91 LEU A CA 1
ATOM 690 C C . LEU A 1 91 ? -1.705 -4.954 -9.856 1.00 97.44 91 LEU A C 1
ATOM 692 O O . LEU A 1 91 ? -2.533 -4.473 -10.627 1.00 97.44 91 LEU A O 1
ATOM 696 N N . LEU A 1 92 ? -1.722 -4.700 -8.545 1.00 97.75 92 LEU A N 1
ATOM 697 C CA . LEU A 1 92 ? -2.736 -3.857 -7.907 1.00 97.75 92 LEU A CA 1
ATOM 698 C C . LEU A 1 92 ? -2.547 -2.369 -8.220 1.00 97.75 92 LEU A C 1
ATOM 700 O O . LEU A 1 92 ? -3.532 -1.649 -8.387 1.00 97.75 92 LEU A O 1
ATOM 704 N N . VAL A 1 93 ? -1.300 -1.902 -8.329 1.00 97.25 93 VAL A N 1
ATOM 705 C CA . VAL A 1 93 ? -1.009 -0.491 -8.631 1.00 97.25 93 VAL A CA 1
ATOM 706 C C . VAL A 1 93 ? -1.032 -0.167 -10.124 1.00 97.25 93 VAL A C 1
ATOM 708 O O . VAL A 1 93 ? -1.227 0.995 -10.473 1.00 97.25 93 VAL A O 1
ATOM 711 N N . ALA A 1 94 ? -0.884 -1.153 -11.014 1.00 97.69 94 ALA A N 1
ATOM 712 C CA . ALA A 1 94 ? -0.912 -0.977 -12.468 1.00 97.69 94 ALA A CA 1
ATOM 713 C C . ALA A 1 94 ? -2.086 -0.122 -12.993 1.00 97.69 94 ALA A C 1
ATOM 715 O O . ALA A 1 94 ? -1.826 0.789 -13.783 1.00 97.69 94 ALA A O 1
ATOM 716 N N . PRO A 1 95 ? -3.356 -0.310 -12.570 1.00 97.38 95 PRO A N 1
ATOM 717 C CA . PRO A 1 95 ? -4.448 0.558 -13.020 1.00 97.38 95 PRO A CA 1
ATOM 718 C C . PRO A 1 95 ? -4.286 2.014 -12.558 1.00 97.38 95 PRO A C 1
ATOM 720 O O . PRO A 1 95 ? -4.577 2.937 -13.314 1.00 97.38 95 PRO A O 1
ATOM 723 N N . PHE A 1 96 ? -3.768 2.249 -11.352 1.00 94.75 96 PHE A N 1
ATOM 724 C CA . PHE A 1 96 ? -3.502 3.603 -10.860 1.00 94.75 96 PHE A CA 1
ATOM 725 C C . PHE A 1 96 ? -2.337 4.243 -11.617 1.00 94.75 96 PHE A C 1
ATOM 727 O O . PHE A 1 96 ? -2.407 5.416 -11.984 1.00 94.75 96 PHE A O 1
ATOM 734 N N . HIS A 1 97 ? -1.298 3.457 -11.911 1.00 94.25 97 HIS A N 1
ATOM 735 C CA . HIS A 1 97 ? -0.180 3.877 -12.747 1.00 94.25 97 HIS A CA 1
ATOM 736 C C . HIS A 1 97 ? -0.634 4.231 -14.170 1.00 94.25 97 HIS A C 1
ATOM 738 O O . HIS A 1 97 ? -0.244 5.260 -14.711 1.00 94.25 97 HIS A O 1
ATOM 744 N N . ARG A 1 98 ? -1.525 3.430 -14.766 1.00 94.69 98 ARG A N 1
ATOM 745 C CA . ARG A 1 98 ? -2.101 3.683 -16.095 1.00 94.69 98 ARG A CA 1
ATOM 746 C C . ARG A 1 98 ? -2.786 5.048 -16.180 1.00 94.69 98 ARG A C 1
ATOM 748 O O . ARG A 1 98 ? -2.707 5.694 -17.223 1.00 94.69 98 ARG A O 1
ATOM 755 N N . LEU A 1 99 ? -3.481 5.442 -15.110 1.00 94.19 99 LEU A N 1
ATOM 756 C CA . LEU A 1 99 ? -4.294 6.657 -15.049 1.00 94.19 99 LEU A CA 1
ATOM 757 C C . LEU A 1 99 ? -3.486 7.902 -14.669 1.00 94.19 99 LEU A C 1
ATOM 759 O O . LEU A 1 99 ? -3.748 8.976 -15.202 1.00 94.19 99 LEU A O 1
ATOM 763 N N . LEU A 1 100 ? -2.533 7.771 -13.742 1.00 89.44 100 LEU A N 1
ATOM 764 C CA . LEU A 1 100 ? -1.859 8.911 -13.105 1.00 89.44 100 LEU A CA 1
ATOM 765 C C . LEU A 1 100 ? -0.330 8.882 -13.231 1.00 89.44 100 LEU A C 1
ATOM 767 O O . LEU A 1 100 ? 0.329 9.799 -12.747 1.00 89.44 100 LEU A O 1
ATOM 771 N N . GLY A 1 101 ? 0.249 7.851 -13.845 1.00 88.88 101 GLY A N 1
ATOM 772 C CA . GLY A 1 101 ? 1.693 7.625 -13.866 1.00 88.88 101 GLY A CA 1
ATOM 773 C C . GLY A 1 101 ? 2.249 7.292 -12.472 1.00 88.88 101 GLY A C 1
ATOM 774 O O . GLY A 1 101 ? 1.540 6.706 -11.648 1.00 88.88 101 GLY A O 1
ATOM 775 N N . PRO A 1 102 ? 3.500 7.679 -12.156 1.00 86.75 102 PRO A N 1
ATOM 776 C CA . PRO A 1 102 ? 4.126 7.389 -10.861 1.00 86.75 102 PRO A CA 1
ATOM 777 C C . PRO A 1 102 ? 3.319 7.831 -9.618 1.00 86.75 102 PRO A C 1
ATOM 779 O O . PRO A 1 102 ? 3.274 7.063 -8.653 1.00 86.75 102 PRO A O 1
ATOM 782 N N . PRO A 1 103 ? 2.625 8.994 -9.607 1.00 87.00 103 PRO A N 1
ATOM 783 C CA . PRO A 1 103 ? 1.709 9.366 -8.521 1.00 87.00 103 PRO A CA 1
ATOM 784 C C . PRO A 1 103 ? 0.585 8.358 -8.238 1.00 87.00 103 PRO A C 1
ATOM 786 O O . PRO A 1 103 ? 0.070 8.317 -7.121 1.00 87.00 103 PRO A O 1
ATOM 789 N N . GLY A 1 104 ? 0.213 7.518 -9.208 1.00 90.06 104 GLY A N 1
ATOM 790 C CA . GLY A 1 104 ? -0.802 6.482 -9.026 1.00 90.06 104 GLY A CA 1
ATOM 791 C C . GLY A 1 104 ? -0.455 5.475 -7.926 1.00 90.06 104 GLY A C 1
ATOM 792 O O . GLY A 1 104 ? -1.335 5.069 -7.171 1.00 90.06 104 GLY A O 1
ATOM 793 N N . LEU A 1 105 ? 0.827 5.127 -7.769 1.00 92.31 105 LEU A N 1
ATOM 794 C CA . LEU A 1 105 ? 1.288 4.214 -6.714 1.00 92.31 105 LEU A CA 1
ATOM 795 C C . LEU A 1 105 ? 1.107 4.838 -5.323 1.00 92.31 105 LEU A C 1
ATOM 797 O O . LEU A 1 105 ? 0.663 4.174 -4.390 1.00 92.31 105 LEU A O 1
ATOM 801 N N . VAL A 1 106 ? 1.403 6.135 -5.200 1.00 90.12 106 VAL A N 1
ATOM 802 C CA . VAL A 1 106 ? 1.209 6.897 -3.957 1.00 90.12 106 VAL A CA 1
ATOM 803 C C . VAL A 1 106 ? -0.275 6.966 -3.604 1.00 90.12 106 VAL A C 1
ATOM 805 O O . VAL A 1 106 ? -0.643 6.733 -2.453 1.00 90.12 106 VAL A O 1
ATOM 808 N N . LEU A 1 107 ? -1.140 7.226 -4.592 1.00 89.00 107 LEU A N 1
ATOM 809 C CA . LEU A 1 107 ? -2.587 7.227 -4.385 1.00 89.00 107 LEU A CA 1
ATOM 810 C C . LEU A 1 107 ? -3.087 5.857 -3.910 1.00 89.00 107 LEU A C 1
ATOM 812 O O . LEU A 1 107 ? -3.851 5.795 -2.950 1.00 89.00 107 LEU A O 1
ATOM 816 N N . PHE A 1 108 ? -2.642 4.767 -4.538 1.00 95.19 108 PHE A N 1
ATOM 817 C CA . PHE A 1 108 ? -2.998 3.418 -4.101 1.00 95.19 108 PHE A CA 1
ATOM 818 C C . PHE A 1 108 ? -2.587 3.165 -2.644 1.00 95.19 108 PHE A C 1
ATOM 820 O O . PHE A 1 108 ? -3.420 2.756 -1.835 1.00 95.19 108 PHE A O 1
ATOM 827 N N . ASN A 1 109 ? -1.336 3.473 -2.289 1.00 93.44 109 ASN A N 1
ATOM 828 C CA . ASN A 1 109 ? -0.827 3.323 -0.926 1.00 93.44 109 ASN A CA 1
ATOM 829 C C . ASN A 1 109 ? -1.639 4.149 0.087 1.00 93.44 109 ASN A C 1
ATOM 831 O O . ASN A 1 109 ? -1.974 3.653 1.165 1.00 93.44 109 ASN A O 1
ATOM 835 N N . ALA A 1 110 ? -2.017 5.379 -0.274 1.00 90.88 110 ALA A N 1
ATOM 836 C CA . ALA A 1 110 ? -2.859 6.239 0.552 1.00 90.88 110 ALA A CA 1
ATOM 837 C C . ALA A 1 110 ? -4.264 5.661 0.766 1.00 90.88 110 ALA A C 1
ATOM 839 O O . ALA A 1 110 ? -4.764 5.667 1.890 1.00 90.88 110 ALA A O 1
ATOM 840 N N . LEU A 1 111 ? -4.891 5.135 -0.289 1.00 93.62 111 LEU A N 1
ATOM 841 C CA . LEU A 1 111 ? -6.219 4.524 -0.210 1.00 93.62 111 LEU A CA 1
ATOM 842 C C . LEU A 1 111 ? -6.201 3.239 0.623 1.00 93.62 111 LEU A C 1
ATOM 844 O O . LEU A 1 111 ? -7.063 3.063 1.483 1.00 93.62 111 LEU A O 1
ATOM 848 N N . ALA A 1 112 ? -5.206 2.373 0.414 1.00 96.06 112 ALA A N 1
ATOM 849 C CA . ALA A 1 112 ? -5.044 1.142 1.181 1.00 96.06 112 ALA A CA 1
ATOM 850 C C . ALA A 1 112 ? -4.847 1.440 2.675 1.00 96.06 112 ALA A C 1
ATOM 852 O O . ALA A 1 112 ? -5.561 0.893 3.519 1.00 96.06 112 ALA A O 1
ATOM 853 N N . MET A 1 113 ? -3.935 2.359 3.007 1.00 95.38 113 MET A N 1
ATOM 854 C CA . MET A 1 113 ? -3.692 2.759 4.392 1.00 95.38 113 MET A CA 1
ATOM 855 C C . MET A 1 113 ? -4.911 3.454 5.012 1.00 95.38 113 MET A C 1
ATOM 857 O O . MET A 1 113 ? -5.289 3.146 6.139 1.00 95.38 113 MET A O 1
ATOM 861 N N . GLY A 1 114 ? -5.583 4.340 4.274 1.00 92.56 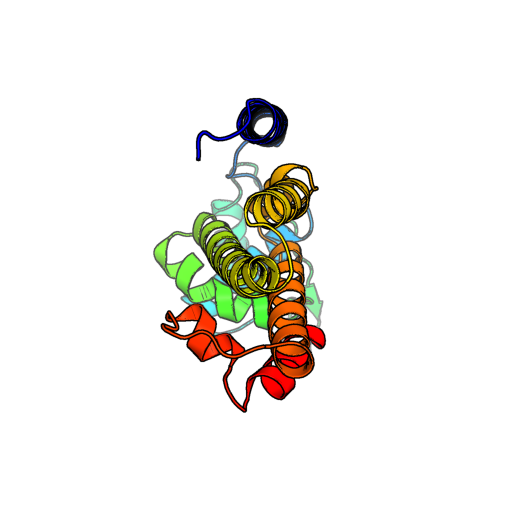114 GLY A N 1
ATOM 862 C CA . GLY A 1 114 ? -6.809 4.995 4.733 1.00 92.56 114 GLY A CA 1
ATOM 863 C C . GLY A 1 114 ? -7.919 3.994 5.068 1.00 92.56 114 GLY A C 1
ATOM 864 O O . GLY A 1 114 ? -8.550 4.104 6.119 1.00 92.56 114 GLY A O 1
ATOM 865 N N . ALA A 1 115 ? -8.113 2.973 4.227 1.00 94.19 115 ALA A N 1
ATOM 866 C CA . ALA A 1 115 ? -9.059 1.892 4.496 1.00 94.19 115 ALA A CA 1
ATOM 867 C C . ALA A 1 115 ? -8.670 1.084 5.747 1.00 94.19 115 ALA A C 1
ATOM 869 O O . ALA A 1 115 ? -9.527 0.778 6.579 1.00 94.19 115 ALA A O 1
ATOM 870 N N . ALA A 1 116 ? -7.381 0.781 5.917 1.00 96.94 116 ALA A N 1
ATOM 871 C CA . ALA A 1 116 ? -6.870 0.076 7.089 1.00 96.94 116 ALA A CA 1
ATOM 872 C C . ALA A 1 116 ? -7.079 0.863 8.393 1.00 96.94 116 ALA A C 1
ATOM 874 O O . ALA A 1 116 ? -7.563 0.306 9.379 1.00 96.94 116 ALA A O 1
ATOM 875 N N . LEU A 1 117 ? -6.800 2.170 8.387 1.00 95.62 117 LEU A N 1
ATOM 876 C CA . LEU A 1 117 ? -7.041 3.055 9.530 1.00 95.62 117 LEU A CA 1
ATOM 877 C C . LEU A 1 117 ? -8.531 3.199 9.845 1.00 95.62 117 LEU A C 1
ATOM 879 O O . LEU A 1 117 ? -8.901 3.253 11.015 1.00 95.62 117 LEU A O 1
ATOM 883 N N . ALA A 1 118 ? -9.395 3.215 8.828 1.00 92.88 118 ALA A N 1
ATOM 884 C CA . ALA A 1 118 ? -10.841 3.233 9.021 1.00 92.88 118 ALA A CA 1
ATOM 885 C C . ALA A 1 118 ? -11.342 1.949 9.712 1.00 92.88 118 ALA A C 1
ATOM 887 O O . ALA A 1 118 ? -12.178 2.014 10.615 1.00 92.88 118 ALA A O 1
ATOM 888 N N . MET A 1 119 ? -10.793 0.783 9.353 1.00 94.38 119 MET A N 1
ATOM 889 C CA . MET A 1 119 ? -11.086 -0.477 10.048 1.00 94.38 119 MET A CA 1
ATOM 890 C C . MET A 1 119 ? -10.559 -0.474 11.486 1.00 94.38 119 MET A C 1
ATOM 892 O O . MET A 1 119 ? -11.307 -0.810 12.405 1.00 94.38 119 MET A O 1
ATOM 896 N N . ALA A 1 120 ? -9.320 -0.025 11.701 1.00 95.38 120 ALA A N 1
ATOM 897 C CA . ALA A 1 120 ? -8.740 0.094 13.037 1.00 95.38 120 ALA A CA 1
ATOM 898 C C . ALA A 1 120 ? -9.550 1.052 13.926 1.00 95.38 120 ALA A C 1
ATOM 900 O O . ALA A 1 120 ? -9.828 0.741 15.082 1.00 95.38 120 ALA A O 1
ATOM 901 N N . TRP A 1 121 ? -10.020 2.173 13.373 1.00 92.94 121 TRP A N 1
ATOM 902 C CA . TRP A 1 121 ? -10.960 3.081 14.030 1.00 92.94 121 TRP A CA 1
ATOM 903 C C . TRP A 1 121 ? -12.250 2.379 14.452 1.00 92.94 121 TRP A C 1
ATOM 905 O O . TRP A 1 121 ? -12.675 2.510 15.600 1.00 92.94 121 TRP A O 1
ATOM 915 N N . GLY A 1 122 ? -12.858 1.611 13.542 1.00 91.12 122 GLY A N 1
ATOM 916 C CA . GLY A 1 122 ? -14.077 0.854 13.816 1.00 91.12 122 GLY A CA 1
ATOM 917 C C . GLY A 1 122 ? -13.925 -0.122 14.985 1.00 91.12 122 GLY A C 1
ATOM 918 O O . GLY A 1 122 ? -14.867 -0.297 15.760 1.00 91.12 122 GLY A O 1
ATOM 919 N N . VAL A 1 123 ? -12.744 -0.722 15.148 1.00 92.19 123 VAL A N 1
ATOM 920 C CA . VAL A 1 123 ? -12.417 -1.592 16.286 1.00 92.19 123 VAL A CA 1
ATOM 921 C C . VAL A 1 123 ? -12.171 -0.779 17.558 1.00 92.19 123 VAL A C 1
ATOM 923 O O . VAL A 1 123 ? -12.788 -1.053 18.585 1.00 92.19 123 VAL A O 1
ATOM 926 N N . LEU A 1 124 ? -11.304 0.234 17.500 1.00 92.25 124 LEU A N 1
ATOM 927 C CA . LEU A 1 124 ? -10.887 1.006 18.673 1.00 92.25 124 LEU A CA 1
ATOM 928 C C . LEU A 1 124 ? -12.056 1.756 19.315 1.00 92.25 124 LEU A C 1
ATOM 930 O O . LEU A 1 124 ? -12.234 1.666 20.524 1.00 92.25 124 LEU A O 1
ATOM 934 N N . ARG A 1 125 ? -12.925 2.399 18.523 1.00 89.44 125 ARG A N 1
ATOM 935 C CA . ARG A 1 125 ? -14.074 3.159 19.053 1.00 89.44 125 ARG A CA 1
ATOM 936 C C . ARG A 1 125 ? -15.096 2.307 19.820 1.00 89.44 125 ARG A C 1
ATOM 938 O O . ARG A 1 125 ? -15.971 2.865 20.471 1.00 89.44 125 ARG A O 1
ATOM 945 N N . ARG A 1 126 ? -15.028 0.975 19.691 1.00 86.19 126 ARG A N 1
ATOM 946 C CA . ARG A 1 126 ? -15.852 0.019 20.451 1.00 86.19 126 ARG A CA 1
ATOM 947 C C . ARG A 1 126 ? -15.205 -0.416 21.763 1.00 86.19 126 ARG A C 1
ATOM 949 O O . ARG A 1 126 ? -15.912 -0.853 22.658 1.00 86.19 126 ARG A O 1
ATOM 956 N N . GLN A 1 127 ? -13.878 -0.367 21.842 1.00 87.19 127 GLN A N 1
ATOM 957 C CA . GLN A 1 127 ? -13.106 -0.948 22.944 1.00 87.19 127 GLN A CA 1
ATOM 958 C C . GLN A 1 127 ? -12.524 0.111 23.880 1.00 87.19 127 GLN A C 1
ATOM 960 O O . GLN A 1 127 ? -12.168 -0.209 25.011 1.00 87.19 127 GLN A O 1
ATOM 965 N N . THR A 1 128 ? -12.405 1.353 23.418 1.00 88.94 128 THR A N 1
ATOM 966 C CA . THR A 1 128 ? -11.780 2.446 24.162 1.00 88.94 128 THR A CA 1
ATOM 967 C C . THR A 1 128 ? -12.604 3.725 24.066 1.00 88.94 128 THR A C 1
ATOM 969 O O . THR A 1 128 ? -13.561 3.827 23.291 1.00 88.94 128 THR A O 1
ATOM 972 N N . ALA A 1 129 ? -12.231 4.733 24.858 1.00 90.06 129 ALA A N 1
ATOM 973 C CA . ALA A 1 129 ? -12.791 6.065 24.689 1.00 90.06 129 ALA A CA 1
ATOM 974 C C . ALA A 1 129 ? -12.426 6.626 23.301 1.00 90.06 129 ALA A C 1
ATOM 976 O O . ALA A 1 129 ? -11.319 6.435 22.799 1.00 90.06 129 ALA A O 1
ATOM 977 N N . VAL A 1 130 ? -13.342 7.385 22.693 1.00 88.19 130 VAL A N 1
ATOM 978 C CA . VAL A 1 130 ? -13.176 7.991 21.353 1.00 88.19 130 VAL A CA 1
ATOM 979 C C . VAL A 1 130 ? -11.872 8.797 21.238 1.00 88.19 130 VAL A C 1
ATOM 981 O O . VAL A 1 130 ? -11.213 8.796 20.200 1.00 88.19 130 VAL A O 1
ATOM 984 N N . GLU A 1 131 ? -11.487 9.478 22.314 1.00 87.81 131 GLU A N 1
ATOM 985 C CA . GLU A 1 131 ? -10.268 10.286 22.397 1.00 87.81 131 GLU A CA 1
ATOM 986 C C . GLU A 1 131 ? -9.000 9.425 22.388 1.00 87.81 131 GLU A C 1
ATOM 988 O O . GLU A 1 131 ? -8.031 9.768 21.712 1.00 87.81 131 GLU A O 1
ATOM 993 N N . GLU A 1 132 ? -9.025 8.289 23.087 1.00 90.00 132 GLU A N 1
ATOM 994 C CA . GLU A 1 132 ? -7.934 7.313 23.098 1.00 90.00 132 GLU A CA 1
ATOM 995 C C . GLU A 1 132 ? -7.794 6.654 21.728 1.00 90.00 132 GLU A C 1
ATOM 997 O O . GLU A 1 132 ? -6.689 6.588 21.201 1.00 90.00 132 GLU A O 1
ATOM 1002 N N . ALA A 1 133 ? -8.908 6.258 21.103 1.00 91.00 133 ALA A N 1
ATOM 1003 C CA . ALA A 1 133 ? -8.912 5.716 19.746 1.00 91.00 133 ALA A CA 1
ATOM 1004 C C . ALA A 1 133 ? -8.257 6.683 18.745 1.00 91.00 133 ALA A C 1
ATOM 1006 O O . ALA A 1 133 ? -7.397 6.282 17.957 1.00 91.00 133 ALA A O 1
ATOM 1007 N N . TRP A 1 134 ? -8.608 7.973 18.808 1.00 88.12 134 TRP A N 1
ATOM 1008 C CA . TRP A 1 134 ? -7.972 8.994 17.978 1.00 88.12 134 TRP A CA 1
ATOM 1009 C C . TRP A 1 134 ? -6.484 9.136 18.271 1.00 88.12 134 TRP A C 1
ATOM 1011 O O . TRP A 1 134 ? -5.684 9.162 17.336 1.00 88.12 134 TRP A O 1
ATOM 1021 N N . LEU A 1 135 ? -6.105 9.223 19.546 1.00 87.94 135 LEU A N 1
ATOM 1022 C CA . LEU A 1 135 ? -4.710 9.366 19.944 1.00 87.94 135 LEU A CA 1
ATOM 1023 C C . LEU A 1 135 ? -3.867 8.180 19.463 1.00 87.94 135 LEU A C 1
ATOM 1025 O O . LEU A 1 135 ? -2.773 8.388 18.941 1.00 87.94 135 LEU A O 1
ATOM 1029 N N . THR A 1 136 ? -4.385 6.957 19.578 1.00 90.75 136 THR A N 1
ATOM 1030 C CA . THR A 1 136 ? -3.731 5.744 19.084 1.00 90.75 136 THR A CA 1
ATOM 1031 C C . THR A 1 136 ? -3.507 5.812 17.577 1.00 90.75 136 THR A C 1
ATOM 1033 O O . THR A 1 136 ? -2.375 5.631 17.135 1.00 90.75 136 THR A O 1
ATOM 1036 N N . LEU A 1 137 ? -4.535 6.128 16.782 1.00 91.38 137 LEU A N 1
ATOM 1037 C CA . LEU A 1 137 ? -4.401 6.189 15.321 1.00 91.38 137 LEU A CA 1
ATOM 1038 C C . LEU A 1 137 ? -3.469 7.312 14.866 1.00 91.38 137 LEU A C 1
ATOM 1040 O O . LEU A 1 137 ? -2.630 7.097 13.993 1.00 91.38 137 LEU A O 1
ATOM 1044 N N . TRP A 1 138 ? -3.570 8.494 15.476 1.00 85.19 138 TRP A N 1
ATOM 1045 C CA . TRP A 1 138 ? -2.691 9.619 15.160 1.00 85.19 138 TRP A CA 1
ATOM 1046 C C . TRP A 1 138 ? -1.247 9.366 15.571 1.00 85.19 138 TRP A C 1
ATOM 1048 O O . TRP A 1 138 ? -0.337 9.814 14.883 1.00 85.19 138 TRP A O 1
ATOM 1058 N N . THR A 1 139 ? -1.013 8.634 16.656 1.00 85.31 139 THR A N 1
ATOM 1059 C CA . THR A 1 139 ? 0.348 8.264 17.053 1.00 85.31 139 THR A CA 1
ATOM 1060 C C . THR A 1 139 ? 0.904 7.181 16.132 1.00 85.31 139 THR A C 1
ATOM 1062 O O . THR A 1 139 ? 2.031 7.298 15.666 1.00 85.31 139 THR A O 1
ATOM 1065 N N . PHE A 1 140 ? 0.105 6.162 15.810 1.00 89.12 140 PHE A N 1
ATOM 1066 C CA . PHE A 1 140 ? 0.503 5.070 14.924 1.00 89.12 140 PHE A CA 1
ATOM 1067 C C . PHE A 1 140 ? 0.809 5.556 13.503 1.00 89.12 140 PHE A C 1
ATOM 1069 O O . PHE A 1 140 ? 1.905 5.330 12.992 1.00 89.12 140 PHE A O 1
ATOM 1076 N N . PHE A 1 141 ? -0.149 6.238 12.870 1.00 86.69 141 PHE A N 1
ATOM 1077 C CA . PHE A 1 141 ? 0.012 6.730 11.507 1.00 86.69 141 PHE A CA 1
ATOM 1078 C C . PHE A 1 141 ? 0.761 8.046 11.469 1.00 86.69 141 PHE A C 1
ATOM 1080 O O . PHE A 1 141 ? 1.732 8.162 10.744 1.00 86.69 141 PHE A O 1
ATOM 1087 N N . GLY A 1 142 ? 0.305 9.037 12.228 1.00 76.94 142 GLY A N 1
ATOM 1088 C CA . GLY A 1 142 ? 0.863 10.377 12.170 1.00 76.94 142 GLY A CA 1
ATOM 1089 C C . GLY A 1 142 ? 2.273 10.422 12.742 1.00 76.94 142 GLY A C 1
ATOM 1090 O O . GLY A 1 142 ? 3.186 10.803 12.032 1.00 76.94 142 GLY A O 1
ATOM 1091 N N . ALA A 1 143 ? 2.465 10.063 14.012 1.00 76.38 143 ALA A N 1
ATOM 1092 C CA . ALA A 1 143 ? 3.772 10.186 14.666 1.00 76.38 143 ALA A CA 1
ATOM 1093 C C . ALA A 1 143 ? 4.771 9.076 14.283 1.00 76.38 143 ALA A C 1
ATOM 1095 O O . ALA A 1 143 ? 5.962 9.199 14.571 1.00 76.38 143 ALA A O 1
ATOM 1096 N N . GLY A 1 144 ? 4.295 7.997 13.657 1.00 76.69 144 GLY A N 1
ATOM 1097 C CA . GLY A 1 144 ? 5.118 6.897 13.165 1.00 76.69 144 GLY A CA 1
ATOM 1098 C C . GLY A 1 144 ? 5.813 7.206 11.837 1.00 76.69 144 GLY A C 1
ATOM 1099 O O . GLY A 1 144 ? 5.664 8.269 11.254 1.00 76.69 144 GLY A O 1
ATOM 1100 N N . VAL A 1 145 ? 6.566 6.240 11.309 1.00 82.88 145 VAL A N 1
ATOM 1101 C CA . VAL A 1 145 ? 7.310 6.408 10.044 1.00 82.88 145 VAL A CA 1
ATOM 1102 C C . VAL A 1 145 ? 6.407 6.380 8.795 1.00 82.88 145 VAL A C 1
ATOM 1104 O O . VAL A 1 145 ? 6.831 6.736 7.697 1.00 82.88 145 VAL A O 1
ATOM 1107 N N . LEU A 1 146 ? 5.142 5.982 8.950 1.00 88.12 146 LEU A N 1
ATOM 1108 C CA . LEU A 1 146 ? 4.198 5.733 7.857 1.00 88.12 146 LEU A CA 1
ATOM 1109 C C . LEU A 1 146 ? 3.957 6.923 6.905 1.00 88.12 146 LEU A C 1
ATOM 1111 O O . LEU A 1 146 ? 3.875 6.675 5.701 1.00 88.12 146 LEU A O 1
ATOM 1115 N N . PRO A 1 147 ? 3.913 8.200 7.342 1.00 82.75 147 PRO A N 1
ATOM 1116 C CA . PRO A 1 147 ? 3.719 9.324 6.430 1.00 82.75 147 PRO A CA 1
ATOM 1117 C C . PRO A 1 147 ? 4.920 9.514 5.503 1.00 82.75 147 PRO A C 1
ATOM 1119 O O . PRO A 1 147 ? 4.750 9.881 4.344 1.00 82.75 147 PRO A O 1
ATOM 1122 N N . ALA A 1 148 ? 6.134 9.209 5.976 1.00 80.19 148 ALA A N 1
ATOM 1123 C CA . ALA A 1 148 ? 7.321 9.220 5.126 1.00 80.19 148 ALA A CA 1
ATOM 1124 C C . ALA A 1 148 ? 7.251 8.103 4.071 1.00 80.19 148 ALA A C 1
ATOM 1126 O O . ALA A 1 148 ? 7.581 8.332 2.907 1.00 80.19 148 ALA A O 1
ATOM 1127 N N . TYR A 1 149 ? 6.756 6.922 4.453 1.00 84.94 149 TYR A N 1
ATOM 1128 C CA . TYR A 1 149 ? 6.558 5.791 3.541 1.00 84.94 149 TYR A CA 1
ATOM 1129 C C . TYR A 1 149 ? 5.403 5.996 2.550 1.00 84.94 149 TYR A C 1
ATOM 1131 O O . TYR A 1 149 ? 5.395 5.359 1.502 1.00 8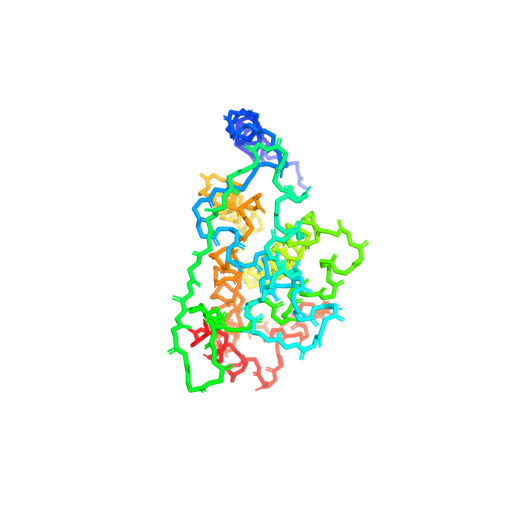4.94 149 TYR A O 1
ATOM 1139 N N . LEU A 1 150 ? 4.473 6.921 2.814 1.00 83.19 150 LEU A N 1
ATOM 1140 C CA . LEU A 1 150 ? 3.352 7.232 1.917 1.00 83.19 150 LEU A CA 1
ATOM 1141 C C . LEU A 1 150 ? 3.812 7.636 0.521 1.00 83.19 150 LEU A C 1
ATOM 1143 O O . LEU A 1 150 ? 3.219 7.238 -0.477 1.00 83.19 150 LEU A O 1
ATOM 1147 N N . VAL A 1 151 ? 4.894 8.406 0.459 1.00 81.88 151 VAL A N 1
ATOM 1148 C CA . VAL A 1 151 ? 5.437 8.917 -0.801 1.00 81.88 151 VAL A CA 1
ATOM 1149 C C . VAL A 1 151 ? 6.486 7.972 -1.406 1.00 81.88 151 VAL A C 1
ATOM 1151 O O . VAL A 1 151 ? 7.015 8.245 -2.484 1.00 81.88 151 VAL A O 1
ATOM 1154 N N . TRP A 1 152 ? 6.771 6.840 -0.737 1.00 86.06 152 TRP A N 1
ATOM 1155 C CA . TRP A 1 152 ? 7.624 5.766 -1.249 1.00 86.06 152 TRP A CA 1
ATOM 1156 C C . TRP A 1 152 ? 6.810 4.859 -2.179 1.00 86.06 152 TRP A C 1
ATOM 1158 O O . TRP A 1 152 ? 5.754 4.342 -1.817 1.00 86.06 152 TRP A O 1
ATOM 1168 N N . LYS A 1 153 ? 7.299 4.665 -3.406 1.00 88.75 153 LYS A N 1
ATOM 1169 C CA . LYS A 1 153 ? 6.611 3.908 -4.470 1.00 88.75 153 LYS A CA 1
ATOM 1170 C C . LYS A 1 153 ? 6.908 2.404 -4.359 1.00 88.75 153 LYS A C 1
ATOM 1172 O O . LYS A 1 153 ? 7.324 1.770 -5.323 1.00 88.75 153 LYS A O 1
ATOM 1177 N N . MET A 1 154 ? 6.721 1.851 -3.163 1.00 90.88 154 MET A N 1
ATOM 1178 C CA . MET A 1 154 ? 7.093 0.483 -2.773 1.00 90.88 154 MET A CA 1
ATOM 1179 C C . MET A 1 154 ? 5.966 -0.192 -1.965 1.00 90.88 154 MET A C 1
ATOM 1181 O O . MET A 1 154 ? 5.076 0.512 -1.476 1.00 90.88 154 MET A O 1
ATOM 1185 N N . PRO A 1 155 ? 5.969 -1.535 -1.827 1.00 95.44 155 PRO A N 1
ATOM 1186 C CA . PRO A 1 155 ? 4.897 -2.271 -1.157 1.00 95.44 155 PRO A CA 1
ATOM 1187 C C . PRO A 1 155 ? 4.874 -2.131 0.367 1.00 95.44 155 PRO A C 1
ATOM 1189 O O . PRO A 1 155 ? 3.915 -2.584 0.977 1.00 95.44 155 PRO A O 1
ATOM 1192 N N . ASP A 1 156 ? 5.881 -1.535 1.002 1.00 94.62 156 ASP A N 1
ATOM 1193 C CA . ASP A 1 156 ? 6.020 -1.500 2.462 1.00 94.62 156 ASP A CA 1
ATOM 1194 C C . ASP A 1 156 ? 4.776 -0.924 3.153 1.00 94.62 156 ASP A C 1
ATOM 1196 O O . ASP A 1 156 ? 4.209 -1.540 4.055 1.00 94.62 156 ASP A O 1
ATOM 1200 N N . LEU A 1 157 ? 4.287 0.234 2.692 1.00 93.69 157 LEU A N 1
ATOM 1201 C CA . LEU A 1 157 ? 3.096 0.840 3.288 1.00 93.69 157 LEU A CA 1
ATOM 1202 C C . LEU A 1 157 ? 1.832 0.020 3.002 1.00 93.69 157 LEU A C 1
ATOM 1204 O O . LEU A 1 157 ? 0.943 -0.060 3.850 1.00 93.69 157 LEU A O 1
ATOM 1208 N N . PHE A 1 158 ? 1.765 -0.612 1.830 1.00 96.44 158 PHE A N 1
ATOM 1209 C CA . PHE A 1 158 ? 0.690 -1.533 1.485 1.00 96.44 158 PHE A CA 1
ATOM 1210 C C . PHE A 1 158 ? 0.685 -2.759 2.411 1.00 96.44 158 PHE A C 1
ATOM 1212 O O . PHE A 1 158 ? -0.372 -3.106 2.925 1.00 96.44 158 PHE A O 1
ATOM 1219 N N . GLN A 1 159 ? 1.841 -3.350 2.720 1.00 96.75 159 GLN A N 1
ATOM 1220 C CA . GLN A 1 159 ? 1.956 -4.455 3.681 1.00 96.75 159 GLN A CA 1
ATOM 1221 C C . GLN A 1 159 ? 1.522 -4.032 5.085 1.00 96.75 159 GLN A C 1
ATOM 1223 O O . GLN A 1 159 ? 0.758 -4.741 5.737 1.00 96.75 159 GLN A O 1
ATOM 1228 N N . VAL A 1 160 ? 1.921 -2.839 5.542 1.00 97.00 160 VAL A N 1
ATOM 1229 C CA . VAL A 1 160 ? 1.427 -2.307 6.823 1.00 97.00 160 VAL A CA 1
ATOM 1230 C C . VAL A 1 160 ? -0.095 -2.133 6.790 1.00 97.00 160 VAL A C 1
ATOM 1232 O O . VAL A 1 160 ? -0.769 -2.447 7.774 1.00 97.00 160 VAL A O 1
ATOM 1235 N N . ALA A 1 161 ? -0.660 -1.662 5.674 1.00 97.31 161 ALA A N 1
ATOM 1236 C CA . ALA A 1 161 ? -2.105 -1.530 5.515 1.00 97.31 161 ALA A CA 1
ATOM 1237 C C . ALA A 1 161 ? -2.814 -2.894 5.574 1.00 97.31 161 ALA A C 1
ATOM 1239 O O . ALA A 1 161 ? -3.806 -3.022 6.292 1.00 97.31 161 ALA A O 1
ATOM 1240 N N . LEU A 1 162 ? -2.287 -3.917 4.891 1.00 97.88 162 LEU A N 1
ATOM 1241 C CA . LEU A 1 162 ? -2.804 -5.288 4.943 1.00 97.88 162 LEU A CA 1
ATOM 1242 C C . LEU A 1 162 ? -2.755 -5.851 6.365 1.00 97.88 162 LEU A C 1
ATOM 1244 O O . LEU A 1 162 ? -3.777 -6.313 6.867 1.00 97.88 162 LEU A O 1
ATOM 1248 N N . ALA A 1 163 ? -1.620 -5.730 7.053 1.00 97.62 163 ALA A N 1
ATOM 1249 C CA . ALA A 1 163 ? -1.471 -6.200 8.424 1.00 97.62 163 ALA A CA 1
ATOM 1250 C C . ALA A 1 163 ? -2.423 -5.476 9.391 1.00 97.62 163 ALA A C 1
ATOM 1252 O O . ALA A 1 163 ? -3.092 -6.106 10.207 1.00 97.62 163 ALA A O 1
ATOM 1253 N N . THR A 1 164 ? -2.553 -4.152 9.272 1.00 97.31 164 THR A N 1
ATOM 1254 C CA . THR A 1 164 ? -3.449 -3.343 10.117 1.00 97.31 164 THR A CA 1
ATOM 1255 C C . THR A 1 164 ? -4.917 -3.699 9.871 1.00 97.31 164 THR A C 1
ATOM 1257 O O . THR A 1 164 ? -5.687 -3.875 10.819 1.00 97.31 164 THR A O 1
ATOM 1260 N N . ALA A 1 165 ? -5.310 -3.859 8.606 1.00 97.06 165 ALA A N 1
ATOM 1261 C CA . ALA A 1 165 ? -6.636 -4.328 8.220 1.00 97.06 165 ALA A CA 1
ATOM 1262 C C . ALA A 1 165 ? -6.912 -5.744 8.743 1.00 97.06 165 ALA A C 1
ATOM 1264 O O . ALA A 1 165 ? -7.962 -5.999 9.335 1.00 97.06 165 ALA A O 1
ATOM 1265 N N . GLY A 1 166 ? -5.948 -6.648 8.565 1.00 96.88 166 GLY A N 1
ATOM 1266 C CA . GLY A 1 166 ? -6.031 -8.040 8.977 1.00 96.88 166 GLY A CA 1
ATOM 1267 C C . GLY A 1 166 ? -6.183 -8.192 10.485 1.00 96.88 166 GLY A C 1
ATOM 1268 O O . GLY A 1 166 ? -7.098 -8.875 10.946 1.00 96.88 166 GLY A O 1
ATOM 1269 N N . LEU A 1 167 ? -5.367 -7.466 11.257 1.00 95.69 167 LEU A N 1
ATOM 1270 C CA . LEU A 1 167 ? -5.490 -7.383 12.712 1.00 95.69 167 LEU A CA 1
ATOM 1271 C C . LEU A 1 167 ? -6.851 -6.826 13.125 1.00 95.69 167 LEU A C 1
ATOM 1273 O O . LEU A 1 167 ? -7.477 -7.371 14.027 1.00 95.69 167 LEU A O 1
ATOM 1277 N N . SER A 1 168 ? -7.333 -5.775 12.462 1.00 95.19 168 SER A N 1
ATOM 1278 C CA . SER A 1 168 ? -8.626 -5.164 12.792 1.00 95.19 168 SER A CA 1
ATOM 1279 C C . SER A 1 168 ? -9.783 -6.147 12.589 1.00 95.19 168 SER A C 1
ATOM 1281 O O . SER A 1 168 ? -10.630 -6.300 13.466 1.00 95.19 168 SER A O 1
ATOM 1283 N N . LEU A 1 169 ? -9.790 -6.871 11.468 1.00 93.94 169 LEU A N 1
ATOM 1284 C CA . LEU A 1 169 ? -10.788 -7.899 11.170 1.00 93.94 169 LEU A CA 1
ATOM 1285 C C . LEU A 1 169 ? -10.711 -9.088 12.137 1.00 93.94 169 LEU A C 1
ATOM 1287 O O . LEU A 1 169 ? -11.738 -9.536 12.647 1.00 93.94 169 LEU A O 1
ATOM 1291 N N . ALA A 1 170 ? -9.503 -9.576 12.426 1.00 91.44 170 ALA A N 1
ATOM 1292 C CA . ALA A 1 170 ? -9.296 -10.680 13.359 1.00 91.44 170 ALA A CA 1
ATOM 1293 C C . ALA A 1 170 ? -9.706 -10.300 14.792 1.00 91.44 170 ALA A C 1
ATOM 1295 O O . ALA A 1 170 ? -10.390 -11.066 15.468 1.00 91.44 170 ALA A O 1
ATOM 1296 N N . LEU A 1 171 ? -9.350 -9.095 15.249 1.00 90.00 171 LEU A N 1
ATOM 1297 C CA . LEU A 1 171 ? -9.728 -8.594 16.571 1.00 90.00 171 LEU A CA 1
ATOM 1298 C C . LEU A 1 171 ? -11.234 -8.360 16.684 1.00 90.00 171 LEU A C 1
ATOM 1300 O O . LEU A 1 171 ? -11.813 -8.697 17.716 1.00 90.00 171 LEU A O 1
ATOM 1304 N N . ALA A 1 172 ? -11.877 -7.821 15.645 1.00 88.12 172 ALA A N 1
ATOM 1305 C CA . ALA A 1 172 ? -13.327 -7.652 15.622 1.00 88.12 172 ALA A CA 1
ATOM 1306 C C . ALA A 1 172 ? -14.061 -8.992 15.749 1.00 88.12 172 ALA A C 1
ATOM 1308 O O . ALA A 1 172 ? -15.044 -9.076 16.478 1.00 88.12 172 ALA A O 1
ATOM 1309 N N . ALA A 1 173 ? -13.555 -10.049 15.110 1.00 83.44 173 ALA A N 1
ATOM 1310 C CA . ALA A 1 173 ? -14.145 -11.381 15.207 1.00 83.44 173 ALA A CA 1
ATOM 1311 C C . ALA A 1 173 ? -14.071 -11.981 16.625 1.00 83.44 173 ALA A C 1
ATOM 1313 O O . ALA A 1 173 ? -14.933 -12.772 16.997 1.00 83.44 173 ALA A O 1
ATOM 1314 N N . VAL A 1 174 ? -13.057 -11.612 17.415 1.00 83.81 174 VAL A N 1
ATOM 1315 C CA . VAL A 1 174 ? -12.850 -12.135 18.778 1.00 83.81 174 VAL A CA 1
ATOM 1316 C C . VAL A 1 174 ? -13.509 -11.259 19.849 1.00 83.81 174 VAL A C 1
ATOM 1318 O O . VAL A 1 174 ? -13.898 -11.765 20.896 1.00 83.81 174 VAL A O 1
ATOM 1321 N N . ARG A 1 175 ? -13.604 -9.943 19.619 1.00 80.25 175 ARG A N 1
ATOM 1322 C CA . ARG A 1 175 ? -13.981 -8.947 20.643 1.00 80.25 175 ARG A CA 1
ATOM 1323 C C . ARG A 1 175 ? -15.169 -8.057 20.264 1.00 80.25 175 ARG A C 1
ATOM 1325 O O . ARG A 1 175 ? -15.420 -7.065 20.941 1.00 80.25 175 ARG A O 1
ATOM 1332 N N . GLY A 1 176 ? -15.833 -8.316 19.143 1.00 67.25 176 GLY A N 1
ATOM 1333 C CA . GLY A 1 176 ? -16.849 -7.419 18.602 1.00 67.25 176 GLY A CA 1
ATOM 1334 C C . GLY A 1 176 ? -18.195 -7.540 19.306 1.00 67.25 176 GLY A C 1
ATOM 1335 O O . GLY A 1 176 ? -18.967 -8.438 18.983 1.00 67.25 176 GLY A O 1
ATOM 1336 N N . ASP A 1 177 ? -18.519 -6.583 20.178 1.00 67.00 177 ASP A N 1
ATOM 1337 C CA . ASP A 1 177 ? -19.899 -6.388 20.623 1.00 67.00 177 ASP A CA 1
ATOM 1338 C C . ASP A 1 177 ? -20.744 -5.735 19.505 1.00 67.00 177 ASP A C 1
ATOM 1340 O O . ASP A 1 177 ? -20.268 -4.819 18.809 1.00 67.00 177 ASP A O 1
ATOM 1344 N N . PRO A 1 178 ? -22.001 -6.175 19.294 1.00 62.34 178 PRO A N 1
ATOM 1345 C CA . PRO A 1 178 ? -22.879 -5.583 18.290 1.00 62.34 178 PRO A CA 1
ATOM 1346 C C . PRO A 1 178 ? -23.222 -4.124 18.626 1.00 62.34 178 PRO A C 1
ATOM 1348 O O . PRO A 1 178 ? -23.581 -3.802 19.756 1.00 62.34 178 PRO A O 1
ATOM 1351 N N . LEU A 1 179 ? -23.182 -3.242 17.621 1.00 62.72 179 LEU A N 1
ATOM 1352 C CA . LEU A 1 179 ? -23.698 -1.874 17.746 1.00 62.72 179 LEU A CA 1
ATOM 1353 C C . LEU A 1 179 ? -25.195 -1.827 17.421 1.00 62.72 179 LEU A C 1
ATOM 1355 O O . LEU A 1 179 ? -25.672 -2.554 16.550 1.00 62.72 179 LEU A O 1
ATOM 1359 N N . THR A 1 180 ? -25.918 -0.909 18.063 1.00 66.31 180 THR A N 1
ATOM 1360 C CA . THR A 1 180 ? -27.352 -0.660 17.831 1.00 66.31 180 THR A CA 1
ATOM 1361 C C . THR A 1 180 ? -27.650 -0.072 16.449 1.00 66.31 180 THR A C 1
ATOM 1363 O O . THR A 1 180 ? -28.682 -0.396 15.865 1.00 66.31 180 THR A O 1
ATOM 1366 N N . THR A 1 181 ? -26.751 0.745 15.888 1.00 76.31 181 THR A N 1
ATOM 1367 C CA . THR A 1 181 ? -26.868 1.302 14.524 1.00 76.31 181 THR A CA 1
ATOM 1368 C C . THR A 1 181 ? -25.540 1.185 13.766 1.00 76.31 181 THR A C 1
ATOM 1370 O O . THR A 1 181 ? -24.730 2.112 13.821 1.00 76.31 181 THR A O 1
ATOM 1373 N N . PRO A 1 182 ? -25.283 0.052 13.085 1.00 81.00 182 PRO A N 1
ATOM 1374 C CA . PRO A 1 182 ? -23.999 -0.205 12.439 1.00 81.00 182 PRO A CA 1
ATOM 1375 C C . PRO A 1 182 ? -23.832 0.568 11.123 1.00 81.00 182 PRO A C 1
ATOM 1377 O O . PRO A 1 182 ? -24.708 0.551 10.253 1.00 81.00 182 PRO A O 1
ATOM 1380 N N . ASP A 1 183 ? -22.667 1.190 10.942 1.00 87.88 183 ASP A N 1
ATOM 1381 C CA . ASP A 1 183 ? -22.251 1.776 9.668 1.00 87.88 183 ASP A CA 1
ATOM 1382 C C . ASP A 1 183 ? -21.658 0.725 8.694 1.00 87.88 183 ASP A C 1
ATOM 1384 O O . ASP A 1 183 ? -21.816 -0.490 8.855 1.00 87.88 183 ASP A O 1
ATOM 1388 N N . LEU A 1 184 ? -21.060 1.169 7.582 1.00 87.00 184 LEU A N 1
ATOM 1389 C CA . LEU A 1 184 ? -20.447 0.258 6.604 1.00 87.00 184 LEU A CA 1
ATOM 1390 C C . LEU A 1 184 ? -19.250 -0.509 7.189 1.00 87.00 184 LEU A C 1
ATOM 1392 O O . LEU A 1 184 ? -19.144 -1.716 6.975 1.00 87.00 184 LEU A O 1
ATOM 1396 N N . ILE A 1 185 ? -18.371 0.179 7.921 1.00 88.06 185 ILE A N 1
ATOM 1397 C CA . ILE A 1 185 ? -17.172 -0.414 8.525 1.00 88.06 185 ILE A CA 1
ATOM 1398 C C . ILE A 1 185 ? -17.604 -1.442 9.566 1.00 88.06 185 ILE A C 1
ATOM 1400 O O . ILE A 1 185 ? -17.070 -2.543 9.614 1.00 88.06 185 ILE A O 1
ATOM 1404 N N . ASP A 1 186 ? -18.636 -1.122 10.339 1.00 88.12 186 ASP A N 1
ATOM 1405 C CA . ASP A 1 186 ? -19.207 -2.023 11.332 1.00 88.12 186 ASP A CA 1
ATOM 1406 C C . ASP A 1 186 ? -19.730 -3.318 10.722 1.00 88.12 186 ASP A C 1
ATOM 1408 O O . ASP A 1 186 ? -19.458 -4.398 11.240 1.00 88.12 186 ASP A O 1
ATOM 1412 N N . ARG A 1 187 ? -20.446 -3.220 9.600 1.00 87.75 187 ARG A N 1
ATOM 1413 C CA . ARG A 1 187 ? -20.946 -4.394 8.874 1.00 87.75 187 ARG A CA 1
ATOM 1414 C C . ARG A 1 187 ? -19.818 -5.239 8.295 1.00 87.75 187 ARG A C 1
ATOM 1416 O O . ARG A 1 187 ? -19.920 -6.462 8.292 1.00 87.75 187 ARG A O 1
ATOM 1423 N N . LEU A 1 188 ? -18.750 -4.599 7.826 1.00 87.88 188 LEU A N 1
ATOM 1424 C CA . LEU A 1 188 ? -17.568 -5.288 7.319 1.00 87.88 188 LEU A CA 1
ATOM 1425 C C . LEU A 1 188 ? -16.830 -6.031 8.443 1.00 87.88 188 LEU A C 1
ATOM 1427 O O . LEU A 1 188 ? -16.520 -7.210 8.287 1.00 87.88 188 LEU A O 1
ATOM 1431 N N . LEU A 1 189 ? -16.625 -5.379 9.589 1.00 89.81 189 LEU A N 1
ATOM 1432 C CA . LEU A 1 189 ? -15.980 -5.964 10.768 1.00 89.81 189 LEU A CA 1
ATOM 1433 C C . LEU A 1 189 ? -16.810 -7.092 11.403 1.00 89.81 189 LEU A C 1
ATOM 1435 O O . LEU A 1 189 ? -16.242 -8.064 11.888 1.00 89.81 189 LEU A O 1
ATOM 1439 N N . ALA A 1 190 ? -18.141 -6.990 11.369 1.00 88.50 190 ALA A N 1
ATOM 1440 C CA . ALA A 1 190 ? -19.058 -8.014 11.877 1.00 88.50 190 ALA A CA 1
ATOM 1441 C C . ALA A 1 190 ? -19.334 -9.154 10.875 1.00 88.50 190 ALA A C 1
ATOM 1443 O O . ALA A 1 190 ? -20.125 -10.056 11.154 1.00 88.50 190 ALA A O 1
ATOM 1444 N N . SER A 1 191 ? -18.726 -9.118 9.687 1.00 89.00 191 SER A N 1
ATOM 1445 C CA . SER A 1 191 ? -18.918 -10.156 8.676 1.00 89.00 191 SER A CA 1
ATOM 1446 C C . SER A 1 191 ? -18.459 -11.518 9.196 1.00 89.00 191 SER A C 1
ATOM 1448 O O . SER A 1 191 ? -17.368 -11.648 9.744 1.00 89.00 191 SER A O 1
ATOM 1450 N N . ARG A 1 192 ? -19.225 -12.581 8.914 1.00 91.06 192 ARG A N 1
ATOM 1451 C CA . ARG A 1 192 ? -18.817 -13.969 9.220 1.00 91.06 192 ARG A CA 1
ATOM 1452 C C . ARG A 1 192 ? -17.487 -14.374 8.572 1.00 91.06 192 ARG A C 1
ATOM 1454 O O . ARG A 1 192 ? -16.850 -15.325 9.005 1.00 91.06 192 ARG A O 1
ATOM 1461 N N . TRP A 1 193 ? -17.091 -13.668 7.514 1.00 90.88 193 TRP A N 1
ATOM 1462 C CA . TRP A 1 193 ? -15.833 -13.890 6.807 1.00 90.88 193 TRP A CA 1
ATOM 1463 C C . TRP A 1 193 ? -14.672 -13.072 7.375 1.00 90.88 193 TRP A C 1
ATOM 1465 O O . TRP A 1 193 ? -13.536 -13.317 6.981 1.00 90.88 193 TRP A O 1
ATOM 1475 N N . ALA A 1 194 ? -14.924 -12.135 8.296 1.00 91.19 194 ALA A N 1
ATOM 1476 C CA . ALA A 1 194 ? -13.902 -11.264 8.866 1.00 91.19 194 ALA A CA 1
ATOM 1477 C C . ALA A 1 194 ? -12.678 -12.023 9.409 1.00 91.19 194 ALA A C 1
ATOM 1479 O O . ALA A 1 194 ? -11.576 -11.652 9.018 1.00 91.19 194 ALA A O 1
ATOM 1480 N N . PRO A 1 195 ? -12.794 -13.113 10.197 1.00 90.44 195 PRO A N 1
ATOM 1481 C CA . PRO A 1 195 ? -11.599 -13.813 10.672 1.00 90.44 195 PRO A CA 1
ATOM 1482 C C . PRO A 1 195 ? -10.809 -14.500 9.547 1.00 90.44 195 PRO A C 1
ATOM 1484 O O . PRO A 1 195 ? -9.581 -14.491 9.574 1.00 90.44 195 PRO A O 1
ATOM 1487 N N . VAL A 1 196 ? -11.486 -15.043 8.528 1.00 93.50 196 VAL A N 1
ATOM 1488 C CA . VAL A 1 196 ? -10.827 -15.694 7.380 1.00 93.50 196 VAL A CA 1
ATOM 1489 C C . VAL A 1 196 ? -10.103 -14.663 6.518 1.00 93.50 196 VAL A C 1
ATOM 1491 O O . VAL A 1 196 ? -8.930 -14.837 6.197 1.00 93.50 196 VAL A O 1
ATOM 1494 N N . VAL A 1 197 ? -10.783 -13.565 6.178 1.00 94.00 197 VAL A N 1
ATOM 1495 C CA . VAL A 1 197 ? -10.187 -12.456 5.424 1.00 94.00 197 VAL A CA 1
ATOM 1496 C C . VAL A 1 197 ? -9.051 -11.834 6.230 1.00 94.00 197 VAL A C 1
ATOM 1498 O O . VAL A 1 197 ? -7.978 -11.611 5.687 1.00 94.00 197 VAL A O 1
ATOM 1501 N N . GLY A 1 198 ? -9.250 -11.621 7.531 1.00 93.62 198 GLY A N 1
ATOM 1502 C CA . GLY A 1 198 ? -8.243 -11.064 8.423 1.00 93.62 198 GLY A CA 1
ATOM 1503 C C . GLY A 1 198 ? -6.972 -11.909 8.475 1.00 93.62 198 GLY A C 1
ATOM 1504 O O . GLY A 1 198 ? -5.883 -11.378 8.280 1.00 93.62 198 GLY A O 1
ATOM 1505 N N . GLY A 1 199 ? -7.110 -13.228 8.645 1.00 93.19 199 GLY A N 1
ATOM 1506 C CA . GLY A 1 199 ? -5.984 -14.163 8.586 1.00 93.19 199 GLY A CA 1
ATOM 1507 C C . GLY A 1 199 ? -5.288 -14.174 7.223 1.00 93.19 199 GLY A C 1
ATOM 1508 O O . GLY A 1 199 ? -4.063 -14.185 7.168 1.00 93.19 199 GLY A O 1
ATOM 1509 N N . GLY A 1 200 ? -6.054 -14.099 6.130 1.00 93.81 200 GLY A N 1
ATOM 1510 C CA . GLY A 1 200 ? -5.506 -13.986 4.779 1.00 93.81 200 GLY A CA 1
ATOM 1511 C C . GLY A 1 200 ? -4.669 -12.720 4.581 1.00 93.81 200 GLY A C 1
ATOM 1512 O O . GLY A 1 200 ? -3.555 -12.807 4.083 1.00 93.81 200 GLY A O 1
ATOM 1513 N N . LEU A 1 201 ? -5.166 -11.560 5.022 1.00 94.88 201 LEU A N 1
ATOM 1514 C CA . LEU A 1 201 ? -4.440 -10.287 4.919 1.00 94.88 201 LEU A CA 1
ATOM 1515 C C . LEU A 1 201 ? -3.173 -10.251 5.784 1.00 94.88 201 LEU A C 1
ATOM 1517 O O . LEU A 1 201 ? -2.230 -9.564 5.421 1.00 94.88 201 LEU A O 1
ATOM 1521 N N . LEU A 1 202 ? -3.133 -10.981 6.904 1.00 92.81 202 LEU A N 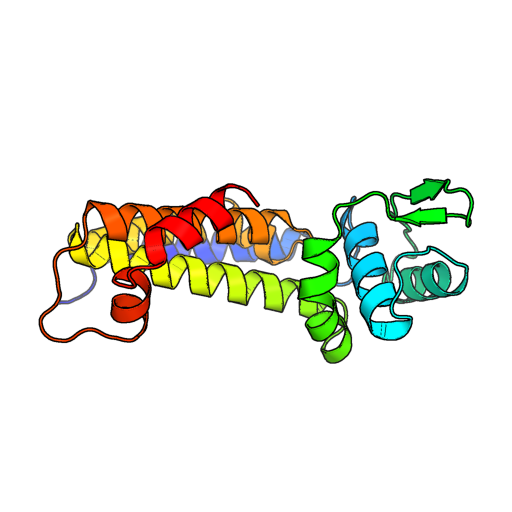1
ATOM 1522 C CA . LEU A 1 202 ? -1.933 -11.092 7.744 1.00 92.81 202 LEU A CA 1
ATOM 1523 C C . LEU A 1 202 ? -0.835 -11.970 7.132 1.00 92.81 202 LEU A C 1
ATOM 1525 O O . LEU A 1 202 ? 0.317 -11.862 7.540 1.00 92.81 202 LEU A O 1
ATOM 1529 N N . GLY A 1 203 ? -1.193 -12.861 6.206 1.00 89.19 203 GLY A N 1
ATOM 1530 C CA . GLY A 1 203 ? -0.251 -13.747 5.520 1.00 89.19 203 GLY A CA 1
ATOM 1531 C C . GLY A 1 203 ? 0.310 -13.189 4.209 1.00 89.19 203 GLY A C 1
ATOM 1532 O O . GLY A 1 203 ? 1.099 -13.883 3.568 1.00 89.19 203 GLY A O 1
ATOM 1533 N N . LEU A 1 204 ? -0.122 -11.992 3.796 1.00 85.50 204 LEU A N 1
ATOM 1534 C CA . LEU A 1 204 ? 0.293 -11.295 2.572 1.00 85.50 204 LEU A CA 1
ATOM 1535 C C . LEU A 1 204 ? 1.317 -10.198 2.879 1.00 85.50 204 LEU A C 1
ATOM 1537 O O . LEU A 1 204 ? 2.250 -10.046 2.058 1.00 85.50 204 LEU A O 1
#